Protein AF-A0A1W9QGD1-F1 (afdb_monomer_lite)

pLDDT: mean 91.68, std 12.7, range [44.88, 98.88]

Structure (mmCIF, N/CA/C/O backbone):
data_AF-A0A1W9QGD1-F1
#
_entry.id   AF-A0A1W9QGD1-F1
#
loop_
_atom_site.group_PDB
_atom_site.id
_atom_site.type_symbol
_atom_site.label_atom_id
_atom_site.label_alt_id
_atom_site.label_comp_id
_atom_site.label_asym_id
_atom_site.label_entity_id
_atom_site.label_seq_id
_atom_site.pdbx_PDB_ins_code
_atom_site.Cartn_x
_atom_site.Cartn_y
_atom_site.Cartn_z
_atom_site.occupancy
_atom_site.B_iso_or_equiv
_atom_site.auth_seq_id
_atom_site.auth_comp_id
_atom_site.auth_asym_id
_atom_site.auth_atom_id
_atom_site.pdbx_PDB_model_num
ATOM 1 N N . MET A 1 1 ? -45.790 -6.552 19.734 1.00 44.88 1 MET A N 1
ATOM 2 C CA . MET A 1 1 ? -45.133 -5.351 19.176 1.00 44.88 1 MET A CA 1
ATOM 3 C C . MET A 1 1 ? -43.622 -5.421 19.421 1.00 44.88 1 MET A C 1
ATOM 5 O O . MET A 1 1 ? -43.229 -5.122 20.536 1.00 44.88 1 MET A O 1
ATOM 9 N N . PRO A 1 2 ? -42.783 -5.858 18.455 1.00 50.91 2 PRO A N 1
ATOM 10 C CA . PRO A 1 2 ? -41.320 -5.787 18.615 1.00 50.91 2 PRO A CA 1
ATOM 11 C C . PRO A 1 2 ? -40.570 -5.054 17.479 1.00 50.91 2 PRO A C 1
ATOM 13 O O . PRO A 1 2 ? -39.356 -4.886 17.548 1.00 50.91 2 PRO A O 1
ATOM 16 N N . ALA A 1 3 ? -41.256 -4.602 16.423 1.00 46.34 3 ALA A N 1
ATOM 17 C CA . ALA A 1 3 ? -40.594 -4.038 15.241 1.00 46.34 3 ALA A CA 1
ATOM 18 C C . ALA A 1 3 ? -40.038 -2.613 15.459 1.00 46.34 3 ALA A C 1
ATOM 20 O O . ALA A 1 3 ? -38.980 -2.285 14.926 1.00 46.34 3 ALA A O 1
ATOM 21 N N . LEU A 1 4 ? -40.692 -1.782 16.288 1.00 48.09 4 LEU A N 1
ATOM 22 C CA . LEU A 1 4 ? -40.212 -0.420 16.582 1.00 48.09 4 LEU A CA 1
ATOM 23 C C . LEU A 1 4 ? -38.920 -0.403 17.415 1.00 48.09 4 LEU A C 1
ATOM 25 O O . LEU A 1 4 ? -38.095 0.488 17.240 1.00 48.09 4 LEU A O 1
ATOM 29 N N . SER A 1 5 ? -38.710 -1.394 18.283 1.00 58.38 5 SER A N 1
ATOM 30 C CA . SER A 1 5 ? -37.497 -1.509 19.103 1.00 58.38 5 SER A CA 1
ATOM 31 C C . SER A 1 5 ? -36.264 -1.890 18.283 1.00 58.38 5 SER A C 1
ATOM 33 O O . SER A 1 5 ? -35.179 -1.394 18.559 1.00 58.38 5 SER A O 1
ATOM 35 N N . LEU A 1 6 ? -36.426 -2.715 17.243 1.00 55.09 6 LEU A N 1
ATOM 36 C CA . LEU A 1 6 ? -35.332 -3.110 16.348 1.00 55.09 6 LEU A CA 1
ATOM 37 C C . LEU A 1 6 ? -34.900 -1.959 15.436 1.00 55.09 6 LEU A C 1
ATOM 39 O O . LEU A 1 6 ? -33.707 -1.726 15.295 1.00 55.09 6 LEU A O 1
ATOM 43 N N . LEU A 1 7 ? -35.853 -1.203 14.879 1.00 58.19 7 LEU A N 1
ATOM 44 C CA . LEU A 1 7 ? -35.565 -0.002 14.084 1.00 58.19 7 LEU A CA 1
ATOM 45 C C . LEU A 1 7 ? -34.942 1.115 14.929 1.00 58.19 7 LEU A C 1
ATOM 47 O O . LEU A 1 7 ? -33.986 1.741 14.485 1.00 58.19 7 LEU A O 1
ATOM 51 N N . GLY A 1 8 ? -35.431 1.331 16.154 1.00 56.47 8 GLY A N 1
ATOM 52 C CA . GLY A 1 8 ? -34.844 2.295 17.089 1.00 56.47 8 GLY A CA 1
ATOM 53 C C . GLY A 1 8 ? -33.432 1.907 17.536 1.00 56.47 8 GLY A C 1
ATOM 54 O O . GLY A 1 8 ? -32.560 2.766 17.618 1.00 56.47 8 GLY A O 1
ATOM 55 N N . TRP A 1 9 ? -33.178 0.615 17.759 1.00 59.75 9 TRP A N 1
ATOM 56 C CA . TRP A 1 9 ? -31.853 0.107 18.114 1.00 59.75 9 TRP A CA 1
ATOM 57 C C . TRP A 1 9 ? -30.879 0.123 16.929 1.00 59.75 9 TRP A C 1
ATOM 59 O O . TRP A 1 9 ? -29.743 0.553 17.101 1.00 59.75 9 TRP A O 1
ATOM 69 N N . LEU A 1 10 ? -31.316 -0.246 15.715 1.00 55.81 10 LEU A N 1
ATOM 70 C CA . LEU A 1 10 ? -30.504 -0.100 14.500 1.00 55.81 10 LEU A CA 1
ATOM 71 C C . LEU A 1 10 ? -30.177 1.371 14.228 1.00 55.81 10 LEU A C 1
ATOM 73 O O . LEU A 1 10 ? -29.030 1.696 13.943 1.00 55.81 10 LEU A O 1
ATOM 77 N N . ALA A 1 11 ? -31.164 2.265 14.341 1.00 55.16 11 ALA A N 1
ATOM 78 C CA . ALA A 1 11 ? -30.956 3.697 14.167 1.00 55.16 11 ALA A CA 1
ATOM 79 C C . ALA A 1 11 ? -29.993 4.248 15.223 1.00 55.16 11 ALA A C 1
ATOM 81 O O . ALA A 1 11 ? -29.093 5.003 14.876 1.00 55.16 11 ALA A O 1
ATOM 82 N N . TYR A 1 12 ? -30.116 3.828 16.486 1.00 55.03 12 TYR A N 1
ATOM 83 C CA . TYR A 1 12 ? -29.168 4.191 17.537 1.00 55.03 12 TYR A CA 1
ATOM 84 C C . TYR A 1 12 ? -27.765 3.652 17.244 1.00 55.03 12 TYR A C 1
ATOM 86 O O . TYR A 1 12 ? -26.817 4.418 17.330 1.00 55.03 12 TYR A O 1
ATOM 94 N N . ALA A 1 13 ? -27.609 2.391 16.833 1.00 58.31 13 ALA A N 1
ATOM 95 C CA . ALA A 1 13 ? -26.316 1.795 16.478 1.00 58.31 13 ALA A CA 1
ATOM 96 C C . ALA A 1 13 ? -25.652 2.478 15.264 1.00 58.31 13 ALA A C 1
ATOM 98 O O . ALA A 1 13 ? -24.438 2.662 15.243 1.00 58.31 13 ALA A O 1
ATOM 99 N N . ILE A 1 14 ? -26.445 2.909 14.278 1.00 56.94 14 ILE A N 1
ATOM 100 C CA . ILE A 1 14 ? -25.975 3.693 13.125 1.00 56.94 14 ILE A CA 1
ATOM 101 C C . ILE A 1 14 ? -25.585 5.118 13.555 1.00 56.94 14 ILE A C 1
ATOM 103 O O . ILE A 1 14 ? -24.550 5.624 13.131 1.00 56.94 14 ILE A O 1
ATOM 107 N N . LEU A 1 15 ? -26.384 5.764 14.411 1.00 55.09 15 LEU A N 1
ATOM 108 C CA . LEU A 1 15 ? -26.143 7.130 14.902 1.00 55.09 15 LEU A CA 1
ATOM 109 C C . LEU A 1 15 ? -25.034 7.213 15.962 1.00 55.09 15 LEU A C 1
ATOM 111 O O . LEU A 1 15 ? -24.462 8.280 16.162 1.00 55.09 15 LEU A O 1
ATOM 115 N N . SER A 1 16 ? -24.725 6.105 16.633 1.00 61.94 16 SER A N 1
ATOM 116 C CA . SER A 1 16 ? -23.656 5.985 17.633 1.00 61.94 16 SER A CA 1
ATOM 117 C C . SER A 1 16 ? -22.368 5.396 17.060 1.00 61.94 16 SER A C 1
ATOM 119 O O . SER A 1 16 ? -21.471 5.052 17.829 1.00 61.94 16 SER A O 1
ATOM 121 N N . PHE A 1 17 ? -22.247 5.298 15.727 1.00 69.31 17 PHE A N 1
ATOM 122 C CA . PHE A 1 17 ? -21.016 4.828 15.103 1.00 69.31 17 PHE A CA 1
ATOM 123 C C . PHE A 1 17 ? -19.841 5.699 15.583 1.00 69.31 17 PHE A C 1
ATOM 125 O O . PHE A 1 17 ? -19.877 6.920 15.384 1.00 69.31 17 PHE A O 1
ATOM 132 N N . PRO A 1 18 ? -18.814 5.120 16.232 1.00 78.62 18 PRO A N 1
ATOM 133 C CA . PRO A 1 18 ? -17.760 5.915 16.844 1.00 78.62 18 PRO A CA 1
ATOM 134 C C . PRO A 1 18 ? -17.045 6.803 15.820 1.00 78.62 18 PRO A C 1
ATOM 136 O O . PRO A 1 18 ? -16.854 6.430 14.658 1.00 78.62 18 PRO A O 1
ATOM 139 N N . SER A 1 19 ? -16.634 7.997 16.255 1.00 86.00 19 SER A N 1
ATOM 140 C CA . SER A 1 19 ? -15.881 8.932 15.410 1.00 86.00 19 SER A CA 1
ATOM 141 C C . SER A 1 19 ? -14.604 8.272 14.869 1.00 86.00 19 SER A C 1
ATOM 143 O O . SER A 1 19 ? -13.892 7.596 15.610 1.00 86.00 19 SER A O 1
ATOM 145 N N . ASP A 1 20 ? -14.263 8.517 13.601 1.00 82.50 20 ASP A N 1
ATOM 146 C CA . ASP A 1 20 ? -12.969 8.138 12.997 1.00 82.50 20 ASP A CA 1
ATOM 147 C C . ASP A 1 20 ? -11.757 8.799 13.639 1.00 82.50 20 ASP A C 1
ATOM 149 O O . ASP A 1 20 ? -10.627 8.361 13.423 1.00 82.50 20 ASP A O 1
ATOM 153 N N . GLN A 1 21 ? -11.975 9.840 14.432 1.00 90.31 21 GLN A N 1
ATOM 154 C CA . GLN A 1 21 ? -10.920 10.457 15.222 1.00 90.31 21 GLN A CA 1
ATOM 155 C C . GLN A 1 21 ? -10.602 9.651 16.491 1.00 90.31 21 GLN A C 1
ATOM 157 O O . GLN A 1 21 ? -9.716 10.026 17.256 1.00 90.31 21 GLN A O 1
ATOM 162 N N . THR A 1 22 ? -11.292 8.527 16.713 1.00 93.69 22 THR A N 1
ATOM 163 C CA . THR A 1 22 ? -10.968 7.542 17.752 1.00 93.69 22 THR A CA 1
ATOM 164 C C . THR A 1 22 ? -10.357 6.280 17.129 1.00 93.69 22 THR A C 1
ATOM 166 O O . THR A 1 22 ? -10.735 5.907 16.014 1.00 93.69 22 THR A O 1
ATOM 169 N N . PRO A 1 23 ? -9.455 5.569 17.836 1.00 94.88 23 PRO A N 1
ATOM 170 C CA . PRO A 1 23 ? -8.910 4.299 17.347 1.00 94.88 23 PRO A CA 1
ATOM 171 C C . PRO A 1 23 ? -9.996 3.252 17.078 1.00 94.88 23 PRO A C 1
ATOM 173 O O . PRO A 1 23 ? -9.926 2.523 16.094 1.00 94.88 23 PRO A O 1
ATOM 176 N N . GLU A 1 24 ? -11.020 3.205 17.934 1.00 95.12 24 GLU A N 1
ATOM 177 C CA . GLU A 1 24 ? -12.154 2.292 17.792 1.00 95.12 24 GLU A CA 1
ATOM 178 C C . GLU A 1 24 ? -12.978 2.595 16.538 1.00 95.12 24 GLU A C 1
ATOM 180 O O . GLU A 1 24 ? -13.252 1.692 15.752 1.00 95.12 24 GLU A O 1
ATOM 185 N N . GLY A 1 25 ? -13.325 3.861 16.292 1.00 94.12 25 GLY A N 1
ATOM 186 C CA . GLY A 1 25 ? -14.092 4.234 15.103 1.00 94.12 25 GLY A CA 1
ATOM 187 C C . GLY A 1 25 ? -13.336 3.987 13.802 1.00 94.12 25 GLY A C 1
ATOM 188 O O . GLY A 1 25 ? -13.921 3.478 12.844 1.00 94.12 25 GLY A O 1
ATOM 189 N N . ALA A 1 26 ? -12.029 4.269 13.773 1.00 95.62 26 ALA A N 1
ATOM 190 C CA . ALA A 1 26 ? -11.176 3.918 12.639 1.00 95.62 26 ALA A CA 1
ATOM 191 C C . ALA A 1 26 ? -11.142 2.397 12.404 1.00 95.62 26 ALA A C 1
ATOM 193 O O . ALA A 1 26 ? -11.359 1.942 11.280 1.00 95.62 26 ALA A O 1
ATOM 194 N N . TYR A 1 27 ? -10.955 1.603 13.464 1.00 96.69 27 TYR A N 1
ATOM 195 C CA . TYR A 1 27 ? -11.000 0.141 13.392 1.00 96.69 27 TYR A CA 1
ATOM 196 C C . TYR A 1 27 ? -12.338 -0.378 12.854 1.00 96.69 27 TYR A C 1
ATOM 198 O O . TYR A 1 27 ? -12.354 -1.212 11.952 1.00 96.69 27 TYR A O 1
ATOM 206 N N . LEU A 1 28 ? -13.468 0.141 13.337 1.00 95.44 28 LEU A N 1
ATOM 207 C CA . LEU A 1 28 ? -14.787 -0.301 12.882 1.00 95.44 28 LEU A CA 1
ATOM 208 C C . LEU A 1 28 ? -15.043 0.018 11.403 1.00 95.44 28 LEU A C 1
ATOM 210 O O . LEU A 1 28 ? -15.740 -0.740 10.729 1.00 95.44 28 LEU A O 1
ATOM 214 N N . ARG A 1 29 ? -14.456 1.092 10.861 1.00 95.06 29 ARG A N 1
ATOM 215 C CA . ARG A 1 29 ? -14.512 1.379 9.417 1.00 95.06 29 ARG A CA 1
ATOM 216 C C . ARG A 1 29 ? -13.659 0.411 8.600 1.00 95.06 29 ARG A C 1
ATOM 218 O O . ARG A 1 29 ? -14.108 -0.016 7.539 1.00 95.06 29 ARG A O 1
ATOM 225 N N . VAL A 1 30 ? -12.500 -0.006 9.119 1.00 96.31 30 VAL A N 1
ATOM 226 C CA . VAL A 1 30 ? -11.725 -1.115 8.531 1.00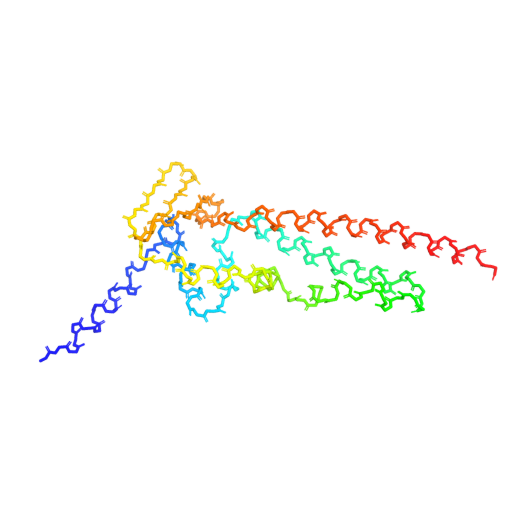 96.31 30 VAL A CA 1
ATOM 227 C C . VAL A 1 30 ? -12.561 -2.397 8.523 1.00 96.31 30 VAL A C 1
ATOM 229 O O . VAL A 1 30 ? -12.701 -3.018 7.474 1.00 96.31 30 VAL A O 1
ATOM 232 N N . VAL A 1 31 ? -13.188 -2.758 9.648 1.00 95.81 31 VAL A N 1
ATOM 233 C CA . VAL A 1 31 ? -14.067 -3.940 9.747 1.00 95.81 31 VAL A CA 1
ATOM 234 C C . VAL A 1 31 ? -15.202 -3.884 8.727 1.00 95.81 31 VAL A C 1
ATOM 236 O O . VAL A 1 31 ? -15.431 -4.859 8.011 1.00 95.81 31 VAL A O 1
ATOM 239 N N . LYS A 1 32 ? -15.892 -2.743 8.628 1.00 94.69 32 LYS A N 1
ATOM 240 C CA . LYS A 1 32 ? -16.988 -2.529 7.674 1.00 94.69 32 LYS A CA 1
ATOM 241 C C . LYS A 1 32 ? -16.531 -2.817 6.235 1.00 94.69 32 LYS A C 1
ATOM 243 O O . LYS A 1 32 ? -17.115 -3.674 5.575 1.00 94.69 32 LYS A O 1
ATOM 248 N N . ALA A 1 33 ? -15.458 -2.170 5.791 1.00 94.81 33 ALA A N 1
ATOM 249 C CA . ALA A 1 33 ? -14.930 -2.312 4.436 1.00 94.81 33 ALA A CA 1
ATOM 250 C C . ALA A 1 33 ? -14.405 -3.731 4.136 1.00 94.81 33 ALA A C 1
ATOM 252 O O . ALA A 1 33 ? -14.649 -4.286 3.062 1.00 94.81 33 ALA A O 1
ATOM 253 N N . VAL A 1 34 ? -13.728 -4.368 5.100 1.00 95.25 34 VAL A N 1
ATOM 254 C CA . VAL A 1 34 ? -13.245 -5.754 4.965 1.00 95.25 34 VAL A CA 1
ATOM 255 C C . VAL A 1 34 ? -14.408 -6.736 4.785 1.00 95.25 34 VAL A C 1
ATOM 257 O O . VAL A 1 34 ? -14.339 -7.625 3.925 1.00 95.25 34 VAL A O 1
ATOM 260 N N . ASN A 1 35 ? -15.492 -6.549 5.545 1.00 93.56 35 ASN A N 1
ATOM 261 C CA . ASN A 1 35 ? -16.706 -7.361 5.443 1.00 93.56 35 ASN A CA 1
ATOM 262 C C . ASN A 1 35 ? -17.434 -7.162 4.106 1.00 93.56 35 ASN A C 1
ATOM 264 O O . ASN A 1 35 ? -17.983 -8.121 3.570 1.00 93.56 35 ASN A O 1
ATOM 268 N N . GLN A 1 36 ? -17.394 -5.955 3.538 1.00 94.44 36 GLN A N 1
ATOM 269 C CA . GLN A 1 36 ? -17.910 -5.682 2.191 1.00 94.44 36 GLN A CA 1
ATOM 270 C C . GLN A 1 36 ? -16.991 -6.222 1.082 1.00 94.44 36 GLN A C 1
ATOM 272 O O . GLN A 1 36 ? -17.429 -6.417 -0.047 1.00 94.44 36 GLN A O 1
ATOM 277 N N . GLY A 1 37 ? -15.724 -6.523 1.391 1.00 93.19 37 GLY A N 1
ATOM 278 C CA . GLY A 1 37 ? -14.741 -6.946 0.392 1.00 93.19 37 GLY A CA 1
ATOM 279 C C . GLY A 1 37 ? -14.225 -5.815 -0.492 1.00 93.19 37 GLY A C 1
ATOM 280 O O . GLY A 1 37 ? -13.751 -6.077 -1.603 1.00 93.19 37 GLY A O 1
ATOM 281 N N . GLU A 1 38 ? -14.287 -4.593 0.031 1.00 93.44 38 GLU A N 1
ATOM 282 C CA . GLU A 1 38 ? -13.942 -3.340 -0.637 1.00 93.44 38 GLU A CA 1
ATOM 283 C C . GLU A 1 38 ? -12.708 -2.729 0.055 1.00 93.44 38 GLU A C 1
ATOM 285 O O . GLU A 1 38 ? -12.829 -1.807 0.863 1.00 93.44 38 GLU A O 1
ATOM 290 N N . PRO A 1 39 ? -11.495 -3.275 -0.171 1.00 91.81 39 PRO A N 1
ATOM 291 C CA . PRO A 1 39 ? -10.272 -2.774 0.452 1.00 91.81 39 PRO A CA 1
ATOM 292 C C . PRO A 1 39 ? -9.968 -1.303 0.141 1.00 91.81 39 PRO A C 1
ATOM 294 O O . PRO A 1 39 ? -9.339 -0.619 0.947 1.00 91.81 39 PRO A O 1
ATOM 297 N N . GLU A 1 40 ? -10.463 -0.797 -0.984 1.00 94.75 40 GLU A N 1
ATOM 298 C CA . GLU A 1 40 ? -10.411 0.610 -1.366 1.00 94.75 40 GLU A CA 1
ATOM 299 C C . GLU A 1 40 ? -11.077 1.511 -0.310 1.00 94.75 40 GLU A C 1
ATOM 301 O O . GLU A 1 40 ? -10.579 2.603 -0.032 1.00 94.75 40 GLU A O 1
ATOM 306 N N . GLU A 1 41 ? -12.167 1.054 0.324 1.00 92.31 41 GLU A N 1
ATOM 307 C CA . GLU A 1 41 ? -12.924 1.851 1.299 1.00 92.31 41 GLU A CA 1
ATOM 308 C C . GLU A 1 41 ? -12.166 2.061 2.615 1.00 92.31 41 GLU A C 1
ATOM 310 O O . GLU A 1 41 ? -12.344 3.099 3.257 1.00 92.31 41 GLU A O 1
ATOM 315 N N . PHE A 1 42 ? -11.297 1.126 3.027 1.00 93.56 42 PHE A N 1
ATOM 316 C CA . PHE A 1 42 ? -10.513 1.313 4.252 1.00 93.56 42 PHE A CA 1
ATOM 317 C C . PHE A 1 42 ? -9.117 1.885 4.047 1.00 93.56 42 PHE A C 1
ATOM 319 O O . PHE A 1 42 ? -8.434 2.160 5.036 1.00 93.56 42 PHE A O 1
ATOM 326 N N . PHE A 1 43 ? -8.722 2.166 2.804 1.00 96.81 43 PHE A N 1
ATOM 327 C CA . PHE A 1 43 ? -7.485 2.888 2.510 1.00 96.81 43 PHE A CA 1
ATOM 328 C C . PHE A 1 43 ? -7.387 4.202 3.298 1.00 96.81 43 PHE A C 1
ATOM 330 O O . PHE A 1 43 ? -6.335 4.527 3.841 1.00 96.81 43 PHE A O 1
ATOM 337 N N . ALA A 1 44 ? -8.498 4.932 3.459 1.00 94.50 44 ALA A N 1
ATOM 338 C CA . ALA A 1 44 ? -8.542 6.175 4.237 1.00 94.50 44 ALA A CA 1
ATOM 339 C C . ALA A 1 44 ? -8.107 6.001 5.710 1.00 94.50 44 ALA A C 1
ATOM 341 O O . ALA A 1 44 ? -7.614 6.957 6.319 1.00 94.50 44 ALA A O 1
ATOM 342 N N . TYR A 1 45 ? -8.240 4.783 6.245 1.00 95.81 45 TYR A N 1
ATOM 343 C CA . TYR A 1 45 ? -7.905 4.393 7.616 1.00 95.81 45 TYR A CA 1
ATOM 344 C C . TYR A 1 45 ? -6.592 3.614 7.712 1.00 95.81 45 TYR A C 1
ATOM 346 O O . TYR A 1 45 ? -6.335 2.996 8.741 1.00 95.81 45 TYR A O 1
ATOM 354 N N . THR A 1 46 ? -5.740 3.637 6.686 1.00 97.31 46 THR A N 1
ATOM 355 C CA . THR A 1 46 ? -4.334 3.233 6.822 1.00 97.31 46 THR A CA 1
ATOM 356 C C . THR A 1 46 ? -3.483 4.401 7.319 1.00 97.31 46 THR A C 1
ATOM 358 O O . THR A 1 46 ? -3.887 5.566 7.283 1.00 97.31 46 THR A O 1
ATOM 361 N N . GLU A 1 47 ? -2.280 4.101 7.801 1.00 96.50 47 GLU A N 1
ATOM 362 C CA . GLU A 1 47 ? -1.286 5.122 8.137 1.00 96.50 47 GLU A CA 1
ATOM 363 C C . GLU A 1 47 ? -0.955 6.011 6.924 1.00 96.50 47 GLU A C 1
ATOM 365 O O . GLU A 1 47 ? -0.985 5.568 5.775 1.00 96.50 47 GLU A O 1
ATOM 370 N N . GLU A 1 48 ? -0.607 7.273 7.180 1.00 96.50 48 GLU A N 1
ATOM 371 C CA . GLU A 1 48 ? -0.275 8.242 6.130 1.00 96.50 48 GLU A CA 1
ATOM 372 C C . GLU A 1 48 ? 0.873 7.760 5.235 1.00 96.50 48 GLU A C 1
ATOM 374 O O . GLU A 1 48 ? 0.760 7.812 4.014 1.00 96.50 48 GLU A O 1
ATOM 379 N N . ALA A 1 49 ? 1.932 7.195 5.819 1.00 97.69 49 ALA A N 1
ATOM 380 C CA . ALA A 1 49 ? 3.054 6.647 5.060 1.00 97.69 49 ALA A CA 1
ATOM 381 C C . ALA A 1 49 ? 2.624 5.538 4.080 1.00 97.69 49 ALA A C 1
ATOM 383 O O . ALA A 1 49 ? 3.097 5.514 2.948 1.00 97.69 49 ALA A O 1
ATOM 384 N N . ALA A 1 50 ? 1.678 4.675 4.468 1.00 98.25 50 ALA A N 1
ATOM 385 C CA . ALA A 1 50 ? 1.110 3.662 3.577 1.00 98.25 50 ALA A CA 1
ATOM 386 C C . ALA A 1 50 ? 0.325 4.297 2.415 1.00 98.25 50 ALA A C 1
ATOM 388 O O . ALA A 1 50 ? 0.429 3.845 1.273 1.00 98.25 50 ALA A O 1
ATOM 389 N N . GLN A 1 51 ? -0.424 5.374 2.688 1.00 98.25 51 GLN A N 1
ATOM 390 C CA . GLN A 1 51 ? -1.164 6.097 1.649 1.00 98.25 51 GLN A CA 1
ATOM 391 C C . GLN A 1 51 ? -0.216 6.746 0.645 1.00 98.25 51 GLN A C 1
ATOM 393 O O . GLN A 1 51 ? -0.366 6.547 -0.560 1.00 98.25 51 GLN A O 1
ATOM 398 N N . HIS A 1 52 ? 0.786 7.473 1.143 1.00 98.44 52 HIS A N 1
ATOM 399 C CA . HIS A 1 52 ? 1.825 8.077 0.313 1.00 98.44 52 HIS A CA 1
ATOM 400 C C . HIS A 1 52 ? 2.557 7.026 -0.520 1.00 98.44 52 HIS A C 1
ATOM 402 O O . HIS A 1 52 ? 2.724 7.221 -1.720 1.00 98.44 52 HIS A O 1
ATOM 408 N N . ALA A 1 53 ? 2.928 5.894 0.081 1.00 98.81 53 ALA A N 1
ATOM 409 C CA . ALA A 1 53 ? 3.599 4.809 -0.620 1.00 98.81 53 ALA A CA 1
ATOM 410 C C . ALA A 1 53 ? 2.788 4.290 -1.818 1.00 98.81 53 ALA A C 1
ATOM 412 O O . ALA A 1 53 ? 3.342 4.157 -2.904 1.00 98.81 53 ALA A O 1
ATOM 413 N N . CYS A 1 54 ? 1.474 4.089 -1.677 1.00 98.81 54 CYS A N 1
ATOM 414 C CA . CYS A 1 54 ? 0.626 3.638 -2.787 1.00 98.81 54 CYS A CA 1
ATOM 415 C C . CYS A 1 54 ? 0.619 4.624 -3.968 1.00 98.81 54 CYS A C 1
ATOM 417 O O . CYS A 1 54 ? 0.701 4.208 -5.124 1.00 98.81 54 CYS A O 1
ATOM 419 N N . TYR A 1 55 ? 0.566 5.932 -3.690 1.00 98.81 55 TYR A N 1
ATOM 420 C CA . TYR A 1 55 ? 0.667 6.954 -4.737 1.00 98.81 55 TYR A CA 1
ATOM 421 C C . TYR A 1 55 ? 2.064 7.005 -5.366 1.00 98.81 55 TYR A C 1
ATOM 423 O O . TYR A 1 55 ? 2.175 7.115 -6.586 1.00 98.81 55 TYR A O 1
ATOM 431 N N . THR A 1 56 ? 3.119 6.871 -4.562 1.00 98.81 56 THR A N 1
ATOM 432 C CA . THR A 1 56 ? 4.508 6.817 -5.038 1.00 98.81 56 THR A CA 1
ATOM 433 C C . THR A 1 56 ? 4.750 5.614 -5.950 1.00 98.81 56 THR A C 1
ATOM 435 O O . THR A 1 56 ? 5.345 5.764 -7.015 1.00 98.81 56 THR A O 1
ATOM 438 N N . ILE A 1 57 ? 4.254 4.430 -5.574 1.00 98.88 57 ILE A N 1
ATOM 439 C CA . ILE A 1 57 ? 4.320 3.219 -6.401 1.00 98.88 57 ILE A CA 1
ATOM 440 C C . ILE A 1 57 ? 3.657 3.487 -7.756 1.00 98.88 57 ILE A C 1
ATOM 442 O O . ILE A 1 57 ? 4.272 3.250 -8.795 1.00 98.88 57 ILE A O 1
ATOM 446 N N . LEU A 1 58 ? 2.431 4.024 -7.763 1.00 98.88 58 LEU A N 1
ATOM 447 C CA . LEU A 1 58 ? 1.706 4.306 -9.003 1.00 98.88 58 LEU A CA 1
ATOM 448 C C . LEU A 1 58 ? 2.460 5.286 -9.913 1.00 98.88 58 LEU A C 1
ATOM 450 O O . LEU A 1 58 ? 2.578 5.032 -11.113 1.00 98.88 58 LEU A O 1
ATOM 454 N N . ASP A 1 59 ? 2.979 6.382 -9.349 1.00 98.88 59 ASP A N 1
ATOM 455 C CA . ASP A 1 59 ? 3.750 7.387 -10.091 1.00 98.88 59 ASP A CA 1
ATOM 456 C C . ASP A 1 59 ? 4.976 6.762 -10.764 1.00 98.88 59 ASP A C 1
ATOM 458 O O . ASP A 1 59 ? 5.139 6.858 -11.984 1.00 98.88 59 ASP A O 1
ATOM 462 N N . TYR A 1 60 ? 5.802 6.044 -9.998 1.00 98.88 60 TYR A N 1
ATOM 463 C CA . TYR A 1 60 ? 6.998 5.411 -10.547 1.00 98.88 60 TYR A CA 1
ATOM 464 C C . TYR A 1 60 ? 6.668 4.364 -11.606 1.00 98.88 60 TYR A C 1
ATOM 466 O O . TYR A 1 60 ? 7.347 4.314 -12.633 1.00 98.88 60 TYR A O 1
ATOM 474 N N . ARG A 1 61 ? 5.622 3.550 -11.419 1.00 98.69 61 ARG A N 1
ATOM 475 C CA . ARG A 1 61 ? 5.228 2.536 -12.411 1.00 98.69 61 ARG A CA 1
ATOM 476 C C . ARG A 1 61 ? 4.752 3.183 -13.715 1.00 98.69 61 ARG A C 1
ATOM 478 O O . ARG A 1 61 ? 5.179 2.749 -14.784 1.00 98.69 61 ARG A O 1
ATOM 485 N N . ARG A 1 62 ? 3.968 4.267 -13.652 1.00 98.81 62 ARG A N 1
ATOM 486 C CA . ARG A 1 62 ? 3.551 5.033 -14.843 1.00 98.81 62 ARG A CA 1
ATOM 487 C C . ARG A 1 62 ? 4.737 5.670 -15.561 1.00 98.81 62 ARG A C 1
ATOM 489 O O . ARG A 1 62 ? 4.916 5.444 -16.754 1.00 98.81 62 ARG A O 1
ATOM 496 N N . ARG A 1 63 ? 5.612 6.361 -14.827 1.00 98.81 63 ARG A N 1
ATOM 497 C CA . ARG A 1 63 ? 6.829 6.971 -15.391 1.00 98.81 63 ARG A CA 1
ATOM 498 C C . ARG A 1 63 ? 7.765 5.937 -16.011 1.00 98.81 63 ARG A C 1
ATOM 500 O O . ARG A 1 63 ? 8.359 6.201 -17.051 1.00 98.81 63 ARG A O 1
ATOM 507 N N . THR A 1 64 ? 7.873 4.757 -15.402 1.00 98.75 64 THR A N 1
ATOM 508 C CA . THR A 1 64 ? 8.637 3.626 -15.949 1.00 98.75 64 THR A CA 1
ATOM 509 C C . THR A 1 64 ? 8.056 3.181 -17.289 1.00 98.75 64 THR A C 1
ATOM 511 O O . THR A 1 64 ? 8.787 3.081 -18.273 1.00 98.75 64 THR A O 1
ATOM 514 N N . VAL A 1 65 ? 6.739 2.966 -17.354 1.00 98.69 65 VAL A N 1
ATOM 515 C CA . VAL A 1 65 ? 6.037 2.585 -18.589 1.00 98.69 65 VAL A CA 1
ATOM 516 C C . VAL A 1 65 ? 6.218 3.634 -19.688 1.00 98.69 65 VAL A C 1
ATOM 518 O O . VAL A 1 65 ? 6.550 3.281 -20.822 1.00 98.69 65 VAL A O 1
ATOM 521 N N . ASP A 1 66 ? 6.047 4.914 -19.366 1.00 98.56 66 ASP A N 1
ATOM 522 C CA . ASP A 1 66 ? 6.179 6.006 -20.334 1.00 98.56 66 ASP A CA 1
ATOM 523 C C . ASP A 1 66 ? 7.609 6.121 -20.869 1.00 98.56 66 ASP A C 1
ATOM 525 O O . ASP A 1 66 ? 7.825 6.252 -22.077 1.00 98.56 66 ASP A O 1
ATOM 529 N N . LEU A 1 67 ? 8.601 5.980 -19.991 1.00 98.44 67 LEU A N 1
ATOM 530 C CA . LEU A 1 67 ? 10.007 5.998 -20.370 1.00 98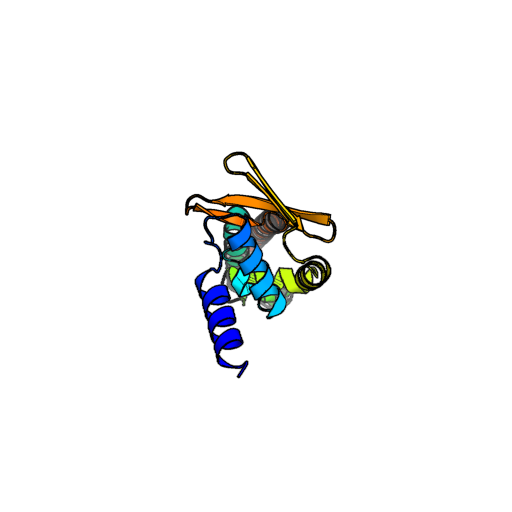.44 67 LEU A CA 1
ATOM 531 C C . LEU A 1 67 ? 10.381 4.814 -21.274 1.00 98.44 67 LEU A C 1
ATOM 533 O O . LEU A 1 67 ? 11.073 5.004 -22.275 1.00 98.44 67 LEU A O 1
ATOM 537 N N . ILE A 1 68 ? 9.911 3.602 -20.961 1.00 98.25 68 ILE A N 1
ATOM 538 C CA . ILE A 1 68 ? 10.158 2.419 -21.798 1.00 98.25 68 ILE A CA 1
ATOM 539 C C . ILE A 1 68 ? 9.537 2.615 -23.181 1.00 98.25 68 ILE A C 1
ATOM 541 O O . ILE A 1 68 ? 10.197 2.373 -24.192 1.00 98.25 68 ILE A O 1
ATOM 545 N N . ARG A 1 69 ? 8.296 3.112 -23.250 1.00 97.44 69 ARG A N 1
ATOM 546 C CA . ARG A 1 69 ? 7.634 3.422 -24.526 1.00 97.44 69 ARG A CA 1
ATOM 547 C C . ARG A 1 69 ? 8.429 4.424 -25.358 1.00 97.44 69 ARG A C 1
ATOM 549 O O . ARG A 1 69 ? 8.543 4.236 -26.565 1.00 97.44 69 ARG A O 1
ATOM 556 N N . ALA A 1 70 ? 8.985 5.449 -24.720 1.00 96.75 70 ALA A N 1
ATOM 557 C CA . ALA A 1 70 ? 9.718 6.507 -25.403 1.00 96.75 70 ALA A CA 1
ATOM 558 C C . ALA A 1 70 ? 11.127 6.089 -25.861 1.00 96.75 70 ALA A C 1
ATOM 560 O O . ALA A 1 70 ? 11.571 6.509 -26.929 1.00 96.75 70 ALA A O 1
ATOM 561 N N . ALA A 1 71 ? 11.849 5.305 -25.054 1.00 96.69 71 ALA A N 1
ATOM 562 C CA . ALA A 1 71 ? 13.288 5.105 -25.239 1.00 96.69 71 ALA A CA 1
ATOM 563 C C . ALA A 1 71 ? 13.693 3.708 -25.729 1.00 96.69 71 ALA A C 1
ATOM 565 O O . ALA A 1 71 ? 14.766 3.572 -26.314 1.00 96.69 71 ALA A O 1
ATOM 566 N N . TYR A 1 72 ? 12.891 2.667 -25.479 1.00 96.31 72 TYR A N 1
ATOM 567 C CA . TYR A 1 72 ? 13.300 1.296 -25.793 1.00 96.31 72 TYR A CA 1
ATOM 568 C C . TYR A 1 72 ? 13.017 0.962 -27.268 1.00 96.31 72 TYR A C 1
ATOM 570 O O . TYR A 1 72 ? 11.978 1.380 -27.798 1.00 96.31 72 TYR A O 1
ATOM 578 N N . PRO A 1 73 ? 13.895 0.179 -27.928 1.00 94.56 73 PRO A N 1
ATOM 579 C CA . PRO A 1 73 ? 13.652 -0.320 -29.280 1.00 94.56 73 PRO A CA 1
ATOM 580 C C . PRO A 1 73 ? 12.453 -1.277 -29.307 1.00 94.56 73 PRO A C 1
ATOM 582 O O . PRO A 1 73 ? 12.186 -1.968 -28.319 1.00 94.56 73 PRO A O 1
ATOM 585 N N . ASP A 1 74 ? 11.749 -1.331 -30.442 1.00 91.75 74 ASP A N 1
ATOM 586 C CA . ASP A 1 74 ? 10.484 -2.069 -30.593 1.00 91.75 74 ASP A CA 1
ATOM 587 C C . ASP A 1 74 ? 10.614 -3.543 -30.174 1.00 91.75 74 ASP A C 1
ATOM 589 O O . ASP A 1 74 ? 9.790 -4.044 -29.412 1.00 91.75 74 ASP A O 1
ATOM 593 N N . GLU A 1 75 ? 11.713 -4.192 -30.561 1.00 93.06 75 GLU A N 1
ATOM 594 C CA . GLU A 1 75 ? 12.018 -5.606 -30.289 1.00 93.06 75 GLU A CA 1
ATOM 595 C C . GLU A 1 75 ? 12.062 -5.965 -28.795 1.00 93.06 75 GLU A C 1
ATOM 597 O O . GLU A 1 75 ? 11.833 -7.113 -28.422 1.00 93.06 75 GLU A O 1
ATOM 602 N N . ARG A 1 76 ? 12.401 -5.003 -27.925 1.00 93.19 76 ARG A N 1
ATOM 603 C CA . ARG A 1 76 ? 12.559 -5.224 -26.474 1.00 93.19 76 ARG A CA 1
ATOM 604 C C . ARG A 1 76 ? 11.482 -4.544 -25.642 1.00 93.19 76 ARG A C 1
ATOM 606 O O . ARG A 1 76 ? 11.394 -4.800 -24.441 1.00 93.19 76 ARG A O 1
ATOM 613 N N . ARG A 1 77 ? 10.689 -3.661 -26.250 1.00 95.06 77 ARG A N 1
ATOM 614 C CA . ARG A 1 77 ? 9.749 -2.797 -25.534 1.00 95.06 77 ARG A CA 1
ATOM 615 C C . ARG A 1 77 ? 8.677 -3.603 -24.809 1.00 95.06 77 ARG A C 1
ATOM 617 O O . ARG A 1 77 ? 8.428 -3.344 -23.640 1.00 95.06 77 ARG A O 1
ATOM 624 N N . GLU A 1 78 ? 8.063 -4.576 -25.476 1.00 95.44 78 GLU A N 1
ATOM 625 C CA . GLU A 1 78 ? 6.952 -5.345 -24.902 1.00 95.44 78 GLU A CA 1
ATOM 626 C C . GLU A 1 78 ? 7.383 -6.133 -23.656 1.00 95.44 78 GLU A C 1
ATOM 628 O O . GLU A 1 78 ? 6.788 -5.981 -22.589 1.00 95.44 78 GLU A O 1
ATOM 633 N N . ALA A 1 79 ? 8.484 -6.883 -23.762 1.00 95.94 79 ALA A N 1
ATOM 634 C CA . ALA A 1 79 ? 9.041 -7.639 -22.643 1.00 95.94 79 ALA A CA 1
ATOM 635 C C . ALA A 1 79 ? 9.461 -6.732 -21.473 1.00 95.94 79 ALA A C 1
ATOM 637 O O . ALA A 1 79 ? 9.268 -7.092 -20.315 1.00 95.94 79 ALA A O 1
ATOM 638 N N . ALA A 1 80 ? 10.003 -5.543 -21.764 1.00 97.25 80 ALA A N 1
ATOM 639 C CA . ALA A 1 80 ? 10.372 -4.572 -20.737 1.00 97.25 80 ALA A CA 1
ATOM 640 C C . ALA A 1 80 ? 9.152 -3.929 -20.053 1.00 97.25 80 ALA A C 1
ATOM 642 O O . ALA A 1 80 ? 9.226 -3.596 -18.875 1.00 97.25 80 ALA A O 1
ATOM 643 N N . LEU A 1 81 ? 8.036 -3.749 -20.768 1.00 98.06 81 LEU A N 1
ATOM 644 C CA . LEU A 1 81 ? 6.811 -3.165 -20.217 1.00 98.06 81 LEU A CA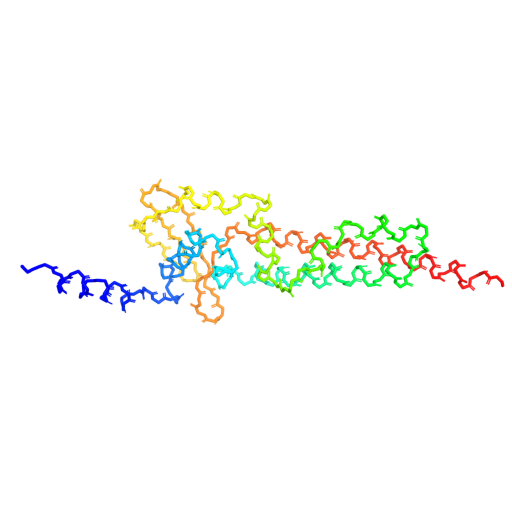 1
ATOM 645 C C . LEU A 1 81 ? 6.059 -4.122 -19.294 1.00 98.06 81 LEU A C 1
ATOM 647 O O . LEU A 1 81 ? 5.509 -3.669 -18.289 1.00 98.06 81 LEU A O 1
ATOM 651 N N . ALA A 1 82 ? 6.020 -5.413 -19.636 1.00 97.44 82 ALA A N 1
ATOM 652 C CA . ALA A 1 82 ? 5.145 -6.401 -19.005 1.00 97.44 82 ALA A CA 1
ATOM 653 C C . ALA A 1 82 ? 5.113 -6.356 -17.459 1.00 97.44 82 ALA A C 1
ATOM 655 O O . ALA A 1 82 ? 4.007 -6.337 -16.916 1.00 97.44 82 ALA A O 1
ATOM 656 N N . PRO A 1 83 ? 6.246 -6.238 -16.731 1.00 97.31 83 PRO A N 1
ATOM 657 C CA . PRO A 1 83 ? 6.238 -6.225 -15.264 1.00 97.31 83 PRO A CA 1
ATOM 658 C C . PRO A 1 83 ? 5.552 -5.004 -14.633 1.00 97.31 83 PRO A C 1
ATOM 660 O O . PRO A 1 83 ? 5.210 -5.031 -13.456 1.00 97.31 83 PRO A O 1
ATOM 663 N N . PHE A 1 84 ? 5.386 -3.910 -15.380 1.00 98.00 84 PHE A N 1
ATOM 664 C CA . PHE A 1 84 ? 4.930 -2.628 -14.834 1.00 98.00 84 PHE A CA 1
ATOM 665 C C . PHE A 1 84 ? 3.489 -2.285 -15.214 1.00 98.00 84 PHE A C 1
ATOM 667 O O . PHE A 1 84 ? 2.881 -1.425 -14.575 1.00 98.00 84 PHE A O 1
ATOM 674 N N . LEU A 1 85 ? 2.946 -2.929 -16.254 1.00 97.88 85 LEU A N 1
ATOM 675 C CA . LEU A 1 85 ? 1.662 -2.556 -16.853 1.00 97.88 85 LEU A CA 1
ATOM 676 C C . LEU A 1 85 ? 0.482 -2.720 -15.899 1.00 97.88 85 LEU A C 1
ATOM 678 O O . LEU A 1 85 ? -0.400 -1.863 -15.903 1.00 97.88 85 LEU A O 1
ATOM 682 N N . GLU A 1 86 ? 0.474 -3.780 -15.089 1.00 97.94 86 GLU A N 1
ATOM 683 C CA . GLU A 1 86 ? -0.638 -4.063 -14.179 1.00 97.94 86 GLU A CA 1
ATOM 684 C C . GLU A 1 86 ? -0.859 -2.904 -13.203 1.00 97.94 86 GLU A C 1
ATOM 686 O O . GLU A 1 86 ? -1.926 -2.294 -13.202 1.00 97.94 86 GLU A O 1
ATOM 691 N N . ILE A 1 87 ? 0.176 -2.529 -12.444 1.00 98.44 87 ILE A N 1
ATOM 692 C CA . ILE A 1 87 ? 0.079 -1.439 -11.468 1.00 98.44 87 ILE A CA 1
ATOM 693 C C . ILE A 1 87 ? -0.029 -0.075 -12.161 1.00 98.44 87 ILE A C 1
ATOM 695 O O . ILE A 1 87 ? -0.816 0.764 -11.728 1.00 98.44 87 ILE A O 1
ATOM 699 N N . ALA A 1 88 ? 0.710 0.167 -13.251 1.00 98.56 88 ALA A N 1
ATOM 700 C CA . ALA A 1 88 ? 0.647 1.445 -13.969 1.00 98.56 88 ALA A CA 1
ATOM 701 C C . ALA A 1 88 ? -0.754 1.745 -14.538 1.00 98.56 88 ALA A C 1
ATOM 703 O O . ALA A 1 88 ? -1.134 2.915 -14.656 1.00 98.56 88 ALA A O 1
ATOM 704 N N . GLY A 1 89 ? -1.509 0.694 -14.879 1.00 98.44 89 GLY A N 1
ATOM 705 C CA . GLY A 1 89 ? -2.883 0.770 -15.371 1.00 98.44 89 GLY A CA 1
ATOM 706 C C . GLY A 1 89 ? -3.941 1.003 -14.289 1.00 98.44 89 GLY A C 1
ATOM 707 O O . GLY A 1 89 ? -5.091 1.285 -14.628 1.00 98.44 89 GLY A O 1
ATOM 708 N N . LEU A 1 90 ? -3.587 0.922 -13.002 1.00 98.50 90 LEU A N 1
ATOM 709 C CA . LEU A 1 90 ? -4.521 1.187 -11.907 1.00 98.50 90 LEU A CA 1
ATOM 710 C C . LEU A 1 90 ? -4.903 2.668 -11.851 1.00 98.50 90 LEU A C 1
ATOM 712 O O . LEU A 1 90 ? -4.162 3.550 -12.289 1.00 98.50 90 LEU A O 1
ATOM 716 N N . LYS A 1 91 ? -6.089 2.945 -11.305 1.00 98.12 91 LYS A N 1
ATOM 717 C CA . LYS A 1 91 ? -6.691 4.284 -11.297 1.00 98.12 91 LYS A CA 1
ATOM 718 C C . LYS A 1 91 ? -5.920 5.267 -10.407 1.00 98.12 91 LYS A C 1
ATOM 720 O O . LYS A 1 91 ? -5.528 6.339 -10.873 1.00 98.12 91 LYS A O 1
ATOM 725 N N . ASP A 1 92 ? -5.719 4.901 -9.145 1.00 98.44 92 ASP A N 1
ATOM 726 C CA . ASP A 1 92 ? -5.225 5.759 -8.066 1.00 98.44 92 ASP A CA 1
ATOM 727 C C . ASP A 1 92 ? -4.552 4.940 -6.940 1.00 98.44 92 ASP A C 1
ATOM 729 O O . ASP A 1 92 ? -4.432 3.717 -7.024 1.00 98.44 92 ASP A O 1
ATOM 733 N N . GLY A 1 93 ? -4.077 5.619 -5.888 1.00 97.94 93 GLY A N 1
ATOM 734 C CA . GLY A 1 93 ? -3.458 4.988 -4.716 1.00 97.94 93 GLY A CA 1
ATOM 735 C C . GLY A 1 93 ? -4.349 3.952 -4.006 1.00 97.94 93 GLY A C 1
ATOM 736 O O . GLY A 1 93 ? -3.857 2.858 -3.732 1.00 97.94 93 GLY A O 1
ATOM 737 N N . PRO A 1 94 ? -5.645 4.222 -3.744 1.00 98.62 94 PRO A N 1
ATOM 738 C CA . PRO A 1 94 ? -6.574 3.213 -3.232 1.00 98.62 94 PRO A CA 1
ATOM 739 C C . PRO A 1 94 ? -6.632 1.941 -4.086 1.00 98.62 94 PRO A C 1
ATOM 741 O O . PRO A 1 94 ? -6.631 0.843 -3.533 1.00 98.62 94 PRO A O 1
ATOM 744 N N . ALA A 1 95 ? -6.625 2.064 -5.418 1.00 98.44 95 ALA A N 1
ATOM 745 C CA . ALA A 1 95 ? -6.584 0.902 -6.305 1.00 98.44 95 ALA A CA 1
ATOM 746 C C . ALA A 1 95 ? -5.267 0.109 -6.180 1.00 98.44 95 ALA A C 1
ATOM 748 O O . ALA A 1 95 ? -5.298 -1.120 -6.204 1.00 98.44 95 ALA A O 1
ATOM 749 N N . VAL A 1 96 ? -4.122 0.779 -5.987 1.00 98.69 96 VAL A N 1
ATOM 750 C CA . VAL A 1 96 ? -2.836 0.110 -5.683 1.00 98.69 96 VAL A CA 1
ATOM 751 C C . VAL A 1 96 ? -2.905 -0.639 -4.354 1.00 98.69 96 VAL A C 1
ATOM 753 O O . VAL A 1 96 ? -2.490 -1.793 -4.269 1.00 98.69 96 VAL A O 1
ATOM 756 N N . PHE A 1 97 ? -3.468 -0.014 -3.319 1.00 98.56 97 PHE A N 1
ATOM 757 C CA . PHE A 1 97 ? -3.664 -0.672 -2.032 1.00 98.56 97 PHE A CA 1
ATOM 758 C C . PHE A 1 97 ? -4.549 -1.915 -2.163 1.00 98.56 97 PHE A C 1
ATOM 760 O O . PHE A 1 97 ? -4.209 -2.975 -1.645 1.00 98.56 97 PHE A O 1
ATOM 767 N N . ALA A 1 98 ? -5.663 -1.803 -2.888 1.00 98.12 98 ALA A N 1
ATOM 768 C CA . ALA A 1 98 ? -6.572 -2.912 -3.134 1.00 98.12 98 ALA A CA 1
ATOM 769 C C . ALA A 1 98 ? -5.925 -4.051 -3.929 1.00 98.12 98 ALA A C 1
ATOM 771 O O . ALA A 1 98 ? -6.187 -5.215 -3.624 1.00 98.12 98 ALA A O 1
ATOM 772 N N . HIS A 1 99 ? -5.069 -3.730 -4.904 1.00 97.94 99 HIS A N 1
ATOM 773 C CA . HIS A 1 99 ? -4.270 -4.718 -5.624 1.00 97.94 99 HIS A CA 1
ATOM 774 C C . HIS A 1 99 ? -3.423 -5.542 -4.642 1.00 97.94 99 HIS A C 1
ATOM 776 O O . HIS A 1 99 ? -3.607 -6.758 -4.576 1.00 97.94 99 HIS A O 1
ATOM 782 N N . PHE A 1 100 ? -2.619 -4.896 -3.788 1.00 98.25 100 PHE A N 1
ATOM 783 C CA . PHE A 1 100 ? -1.799 -5.612 -2.801 1.00 98.25 100 PHE A CA 1
ATOM 784 C C . PHE A 1 100 ? -2.619 -6.323 -1.724 1.00 98.25 100 PHE A C 1
ATOM 786 O O . PHE A 1 100 ? -2.326 -7.458 -1.364 1.00 98.25 100 PHE A O 1
ATOM 793 N N . ALA A 1 101 ? -3.707 -5.716 -1.247 1.00 97.25 101 ALA A N 1
ATOM 794 C CA . ALA A 1 101 ? -4.577 -6.345 -0.258 1.00 97.25 101 ALA A CA 1
ATOM 795 C C . ALA A 1 101 ? -5.174 -7.674 -0.752 1.00 97.25 101 ALA A C 1
ATOM 797 O O . ALA A 1 101 ? -5.481 -8.552 0.063 1.00 97.25 101 ALA A O 1
ATOM 798 N N . ARG A 1 102 ? -5.349 -7.817 -2.073 1.00 95.69 102 ARG A N 1
ATOM 799 C CA . ARG A 1 102 ? -5.804 -9.050 -2.721 1.00 95.69 102 ARG A CA 1
ATOM 800 C C . ARG A 1 102 ? -4.638 -9.989 -3.039 1.00 95.69 102 ARG A C 1
ATOM 802 O O . ARG A 1 102 ? -4.744 -11.163 -2.696 1.00 95.69 102 ARG A O 1
ATOM 809 N N . SER A 1 103 ? -3.559 -9.501 -3.655 1.00 96.56 103 SER A N 1
ATOM 810 C CA . SER A 1 103 ? -2.425 -10.341 -4.077 1.00 96.56 103 SER A CA 1
ATOM 811 C C . SER A 1 103 ? -1.656 -10.936 -2.895 1.00 96.56 103 SER A C 1
ATOM 813 O O . SER A 1 103 ? -1.302 -12.109 -2.927 1.00 96.56 103 SER A O 1
ATOM 815 N N . GLU A 1 104 ? -1.481 -10.166 -1.819 1.00 97.19 104 GLU A N 1
ATOM 816 C CA . GLU A 1 104 ? -0.749 -10.571 -0.611 1.00 97.19 104 GLU A CA 1
ATOM 817 C C . GLU A 1 104 ? -1.645 -11.264 0.433 1.00 97.19 104 GLU A C 1
ATOM 819 O O . GLU A 1 104 ? -1.226 -11.542 1.556 1.00 97.19 104 GLU A O 1
ATOM 824 N N . GLY A 1 105 ? -2.921 -11.506 0.111 1.00 96.00 105 GLY A N 1
ATOM 825 C CA . GLY A 1 105 ? -3.855 -12.207 0.995 1.00 96.00 105 GLY A CA 1
ATOM 826 C C . GLY A 1 105 ? -4.293 -11.433 2.246 1.00 96.00 105 GLY A C 1
ATOM 827 O O . GLY A 1 105 ? -5.006 -11.994 3.084 1.00 96.00 105 GLY A O 1
ATOM 828 N N . TRP A 1 106 ? -3.946 -10.146 2.382 1.00 96.19 106 TRP A N 1
ATOM 829 C CA . TRP A 1 106 ? -4.283 -9.339 3.563 1.00 96.19 106 TRP A CA 1
ATOM 830 C C . TRP A 1 106 ? -5.783 -9.291 3.831 1.00 96.19 106 TRP A C 1
ATOM 832 O O . TRP A 1 106 ? -6.204 -9.396 4.979 1.00 96.19 106 TRP A O 1
ATOM 842 N N . LEU A 1 107 ? -6.606 -9.173 2.785 1.00 94.25 107 LEU A N 1
ATOM 843 C CA . LEU A 1 107 ? -8.058 -9.132 2.946 1.00 94.25 107 LEU A CA 1
ATOM 844 C C . LEU A 1 107 ? -8.599 -10.436 3.549 1.00 94.25 107 LEU A C 1
ATOM 846 O O . LEU A 1 107 ? -9.489 -10.399 4.396 1.00 94.25 107 LEU A O 1
ATOM 850 N N . SER A 1 108 ? -8.051 -11.584 3.141 1.00 93.75 108 SER A N 1
ATOM 851 C CA . SER A 1 108 ? -8.432 -12.885 3.698 1.00 93.75 108 SER A CA 1
ATOM 852 C C . SER A 1 108 ? -8.004 -13.003 5.158 1.00 93.75 108 SER A C 1
ATOM 854 O O . SER A 1 108 ? -8.799 -13.431 5.993 1.00 93.75 108 SER A O 1
ATOM 856 N N . GLN A 1 109 ? -6.780 -12.574 5.472 1.00 94.38 109 GLN A N 1
ATOM 857 C CA . GLN A 1 109 ? -6.263 -12.583 6.838 1.00 94.38 109 GLN A CA 1
ATOM 858 C C . GLN A 1 109 ? -7.105 -11.691 7.761 1.00 94.38 109 GLN A C 1
ATOM 860 O O . GLN A 1 109 ? -7.549 -12.125 8.819 1.00 94.38 109 GLN A O 1
ATOM 865 N N . LEU A 1 110 ? -7.413 -10.463 7.332 1.00 95.00 110 LEU A N 1
ATOM 866 C CA . LEU A 1 110 ? -8.259 -9.542 8.090 1.00 95.00 110 LEU A CA 1
ATOM 867 C C . LEU A 1 110 ? -9.658 -10.116 8.327 1.00 95.00 110 LEU A C 1
ATOM 869 O O . LEU A 1 110 ? -10.165 -10.021 9.437 1.00 95.00 110 LEU A O 1
ATOM 873 N N . ARG A 1 111 ? -10.285 -10.743 7.324 1.00 93.50 111 ARG A N 1
ATOM 874 C CA . ARG A 1 111 ? -11.599 -11.386 7.510 1.00 93.50 111 ARG A CA 1
ATOM 875 C C . ARG A 1 111 ? -11.578 -12.483 8.568 1.00 93.50 111 ARG A C 1
ATOM 877 O O . ARG A 1 111 ? -12.595 -12.697 9.219 1.00 93.50 111 ARG A O 1
ATOM 884 N N . HIS A 1 112 ? -10.459 -13.187 8.709 1.00 92.75 112 HIS A N 1
ATOM 885 C CA . HIS A 1 112 ? -10.319 -14.227 9.717 1.00 92.75 112 HIS A CA 1
ATOM 886 C C . HIS A 1 112 ? -10.102 -13.651 11.123 1.00 92.75 112 HIS A C 1
ATOM 888 O O . HIS A 1 112 ? -10.709 -14.130 12.081 1.00 92.75 112 HIS A O 1
ATOM 894 N N . ASP A 1 113 ? -9.264 -12.621 11.231 1.00 93.75 113 ASP A N 1
ATOM 895 C CA . ASP A 1 113 ? -8.739 -12.137 12.510 1.00 93.75 113 ASP A CA 1
ATOM 896 C C . ASP A 1 113 ? -9.566 -11.004 13.142 1.00 93.75 113 ASP A C 1
ATOM 898 O O . ASP A 1 113 ? -9.520 -10.789 14.362 1.00 93.75 113 ASP A O 1
ATOM 902 N N . LEU A 1 114 ? -10.299 -10.241 12.324 1.00 94.19 114 LEU A N 1
ATOM 903 C CA . LEU A 1 114 ? -11.119 -9.135 12.802 1.00 94.19 114 LEU A CA 1
ATOM 904 C C . LEU A 1 114 ? -12.300 -9.668 13.616 1.00 94.19 114 LEU A C 1
ATOM 906 O O . LEU A 1 114 ? -13.035 -10.562 13.208 1.00 94.19 114 LEU A O 1
ATOM 910 N N . SER A 1 115 ? -12.511 -9.074 14.786 1.00 94.75 115 SER A N 1
ATOM 911 C CA . SER A 1 115 ? -13.653 -9.384 15.647 1.00 94.75 115 SER A CA 1
ATOM 912 C C . SER A 1 115 ? -14.047 -8.168 16.486 1.00 94.75 115 SER A C 1
ATOM 914 O O . SER A 1 115 ? -13.530 -7.066 16.279 1.00 94.75 115 SER A O 1
ATOM 916 N N . ALA A 1 116 ? -14.994 -8.332 17.410 1.00 93.56 116 ALA A N 1
ATOM 917 C CA . ALA A 1 116 ? -15.407 -7.249 18.297 1.00 93.56 116 ALA A CA 1
ATOM 918 C C . ALA A 1 116 ? -14.216 -6.684 19.094 1.00 93.56 116 ALA A C 1
ATOM 920 O O . ALA A 1 116 ? -13.259 -7.397 19.410 1.00 93.56 116 ALA A O 1
ATOM 921 N N . VAL A 1 117 ? -14.284 -5.397 19.432 1.00 95.50 117 VAL A N 1
ATOM 922 C CA . VAL A 1 117 ? -13.269 -4.735 20.256 1.00 95.50 117 VAL A CA 1
ATOM 923 C C . VAL A 1 117 ? -13.396 -5.220 21.700 1.00 95.50 117 VAL A C 1
ATOM 925 O O . VAL A 1 117 ? -14.473 -5.178 22.286 1.00 95.50 117 VAL A O 1
ATOM 928 N N . LYS A 1 118 ? -12.285 -5.687 22.273 1.00 95.88 118 LYS A N 1
ATOM 929 C CA . LYS A 1 118 ? -12.159 -6.045 23.692 1.00 95.88 118 LYS A CA 1
ATOM 930 C C . LYS A 1 118 ? -11.633 -4.875 24.514 1.00 95.88 118 LYS A C 1
ATOM 932 O O . LYS A 1 118 ? -12.110 -4.638 25.618 1.00 95.88 118 LYS A O 1
ATOM 937 N N . ALA A 1 119 ? -10.614 -4.192 24.000 1.00 96.12 119 ALA A N 1
ATOM 938 C CA . ALA A 1 119 ? -9.989 -3.057 24.662 1.00 96.12 119 ALA A CA 1
ATOM 939 C C . ALA A 1 119 ? -9.313 -2.137 23.644 1.00 96.12 119 ALA A C 1
ATOM 941 O O . ALA A 1 119 ? -8.872 -2.579 22.581 1.00 96.12 119 ALA A O 1
ATOM 942 N N . VAL A 1 120 ? -9.182 -0.866 24.014 1.00 97.00 120 VAL A N 1
ATOM 943 C CA . VAL A 1 120 ? -8.353 0.110 23.309 1.00 97.00 120 VAL A CA 1
ATOM 944 C C . VAL A 1 120 ? -7.273 0.583 24.267 1.00 97.00 120 VAL A C 1
ATOM 946 O O . VAL A 1 120 ? -7.563 1.107 25.339 1.00 97.00 120 VAL A O 1
ATOM 949 N N . GLU A 1 121 ? -6.021 0.402 23.872 1.00 96.44 121 GLU A N 1
ATOM 950 C CA . GLU A 1 121 ? -4.857 0.870 24.618 1.00 96.44 121 GLU A CA 1
ATOM 951 C C . GLU A 1 121 ? -4.250 2.053 23.865 1.00 96.44 121 GLU A C 1
ATOM 953 O O . GLU A 1 121 ? -3.648 1.871 22.807 1.00 96.44 121 GLU A O 1
ATOM 958 N N . ALA A 1 122 ? -4.433 3.271 24.375 1.00 93.69 122 ALA A N 1
ATOM 959 C CA . ALA A 1 122 ? -3.952 4.496 23.738 1.00 93.69 122 ALA A CA 1
ATOM 960 C C . ALA A 1 122 ? -2.842 5.164 24.561 1.00 93.69 122 ALA A C 1
ATOM 962 O O . ALA A 1 122 ? -2.915 5.246 25.785 1.00 93.69 122 ALA A O 1
ATOM 963 N N . SER A 1 123 ? -1.820 5.667 23.871 1.00 92.38 123 SER A N 1
ATOM 964 C CA . SER A 1 123 ? -0.716 6.437 24.441 1.00 92.38 123 SER A CA 1
ATOM 965 C C . SER A 1 123 ? -0.304 7.533 23.458 1.00 92.38 123 SER A C 1
ATOM 967 O O . SER A 1 123 ? 0.349 7.272 22.444 1.00 92.38 123 SER A O 1
ATOM 969 N N . GLY A 1 124 ? -0.732 8.767 23.743 1.00 90.31 124 GLY A N 1
ATOM 970 C CA . GLY A 1 124 ? -0.520 9.920 22.867 1.00 90.31 124 GLY A CA 1
ATOM 971 C C . GLY A 1 124 ? -1.043 9.662 21.452 1.00 90.31 124 GLY A C 1
ATOM 972 O O . GLY A 1 124 ? -2.218 9.367 21.253 1.00 90.31 124 GLY A O 1
ATOM 973 N N . GLU A 1 125 ? -0.142 9.721 20.475 1.00 94.50 125 GLU A N 1
ATOM 974 C CA . GLU A 1 125 ? -0.448 9.551 19.049 1.00 94.50 125 GLU A CA 1
ATOM 975 C C . GLU A 1 125 ? -0.479 8.077 18.595 1.00 94.50 125 GLU A C 1
ATOM 977 O O . GLU A 1 125 ? -0.617 7.790 17.406 1.00 94.50 125 GLU A O 1
ATOM 982 N N . ARG A 1 126 ? -0.325 7.114 19.512 1.00 96.69 126 ARG A N 1
ATOM 983 C CA . ARG A 1 126 ? -0.354 5.675 19.212 1.00 96.69 126 ARG A CA 1
ATOM 984 C C . ARG A 1 126 ? -1.516 5.008 19.926 1.00 96.69 126 ARG A C 1
ATOM 986 O O . ARG A 1 126 ? -1.814 5.325 21.074 1.00 96.69 126 ARG A O 1
ATOM 993 N N . ALA A 1 127 ? -2.130 4.035 19.270 1.00 97.38 127 ALA A N 1
ATOM 994 C CA . ALA A 1 127 ? -3.153 3.203 19.879 1.00 97.38 127 ALA A CA 1
ATOM 995 C C . ALA A 1 127 ? -3.030 1.748 19.430 1.00 97.38 127 ALA A C 1
ATOM 997 O O . ALA A 1 127 ? -2.462 1.444 18.383 1.00 97.38 127 ALA A O 1
ATOM 998 N N . SER A 1 128 ? -3.559 0.836 20.233 1.00 97.94 128 SER A N 1
ATOM 999 C CA . SER A 1 128 ? -3.770 -0.561 19.874 1.00 97.94 128 SER A CA 1
ATOM 1000 C C . SER A 1 128 ? -5.221 -0.923 20.138 1.00 97.94 128 SER A C 1
ATOM 1002 O O . SER A 1 128 ? -5.705 -0.751 21.255 1.00 97.94 128 SER A O 1
ATOM 1004 N N . VAL A 1 129 ? -5.900 -1.443 19.122 1.00 97.69 129 VAL A N 1
ATOM 1005 C CA . VAL A 1 129 ? -7.205 -2.082 19.289 1.00 97.69 129 VAL A CA 1
ATOM 1006 C C . VAL A 1 129 ? -6.963 -3.569 19.503 1.00 97.69 129 VAL A C 1
ATOM 1008 O O . VAL A 1 129 ? -6.378 -4.240 18.651 1.00 97.69 129 VAL A O 1
ATOM 1011 N N . VAL A 1 130 ? -7.379 -4.068 20.663 1.00 97.69 130 VAL A N 1
ATOM 1012 C CA . VAL A 1 130 ? -7.314 -5.483 21.028 1.00 97.69 130 VAL A CA 1
ATOM 1013 C C . VAL A 1 130 ? -8.680 -6.090 20.765 1.00 97.69 130 VAL A C 1
ATOM 1015 O O . VAL A 1 130 ? -9.684 -5.602 21.287 1.00 97.69 130 VAL A O 1
ATOM 1018 N N . THR A 1 131 ? -8.734 -7.145 19.964 1.00 96.31 131 THR A N 1
ATOM 1019 C CA . THR A 1 131 ? -9.988 -7.817 19.619 1.00 96.31 131 THR A CA 1
ATOM 1020 C C . THR A 1 131 ? -10.346 -8.900 20.643 1.00 96.31 131 THR A C 1
ATOM 1022 O O . THR A 1 131 ? -9.513 -9.307 21.460 1.00 96.31 131 THR A O 1
ATOM 1025 N N . VAL A 1 132 ? -11.590 -9.387 20.635 1.00 95.00 132 VAL A N 1
ATOM 1026 C CA . VAL A 1 132 ? -12.038 -10.452 21.556 1.00 95.00 132 VAL A CA 1
ATOM 1027 C C . VAL A 1 132 ? -11.305 -11.777 21.345 1.00 95.00 132 VAL A C 1
ATOM 1029 O O . VAL A 1 132 ? -11.116 -12.512 22.311 1.00 95.00 132 VAL A O 1
ATOM 1032 N N . VAL A 1 133 ? -10.825 -12.045 20.125 1.00 93.19 133 VAL A N 1
ATOM 1033 C CA . VAL A 1 133 ? -9.988 -13.219 19.809 1.00 93.19 133 VAL A CA 1
ATOM 1034 C C . VAL A 1 133 ? -8.500 -13.009 20.127 1.00 93.19 133 VAL A C 1
ATOM 1036 O O . VAL A 1 133 ? -7.700 -13.921 19.958 1.00 93.19 133 VAL A O 1
ATOM 1039 N N . GLY A 1 134 ? -8.119 -11.831 20.633 1.00 94.00 134 GLY A N 1
ATOM 1040 C CA . GLY A 1 134 ? -6.767 -11.537 21.116 1.00 94.00 134 GLY A CA 1
ATOM 1041 C C . GLY A 1 134 ? -5.833 -10.885 20.096 1.00 94.00 134 GLY A C 1
ATOM 1042 O O . GLY A 1 134 ? -4.722 -10.502 20.466 1.00 94.00 134 GLY A O 1
ATOM 1043 N N . THR A 1 135 ? -6.269 -10.695 18.848 1.00 96.75 135 THR A N 1
ATOM 1044 C CA . THR A 1 135 ? -5.490 -9.980 17.827 1.00 96.75 135 THR A CA 1
ATOM 1045 C C . THR A 1 135 ? -5.309 -8.516 18.219 1.00 96.75 135 THR A C 1
ATOM 1047 O O . THR A 1 135 ? -6.223 -7.882 18.751 1.00 96.75 135 THR A O 1
ATOM 1050 N N . ARG A 1 136 ? -4.123 -7.960 17.954 1.00 97.31 136 ARG A N 1
ATOM 1051 C CA . ARG A 1 136 ? -3.788 -6.564 18.261 1.00 97.31 136 ARG A CA 1
ATOM 1052 C C . ARG A 1 136 ? -3.497 -5.798 16.980 1.00 97.31 136 ARG A C 1
ATOM 1054 O O . ARG A 1 136 ? -2.526 -6.093 16.291 1.00 97.31 136 ARG A O 1
ATOM 1061 N N . TYR A 1 137 ? -4.302 -4.780 16.706 1.00 97.69 137 TYR A N 1
ATOM 1062 C CA . TYR A 1 137 ? -4.114 -3.888 15.568 1.00 97.69 137 TYR A CA 1
ATOM 1063 C C . TYR A 1 137 ? -3.546 -2.557 16.038 1.00 97.69 137 TYR A C 1
ATOM 1065 O O . TYR A 1 137 ? -4.176 -1.847 16.822 1.00 97.69 137 TYR A O 1
ATOM 1073 N N . ALA A 1 138 ? -2.344 -2.232 15.570 1.00 97.75 138 ALA A N 1
ATOM 1074 C CA . ALA A 1 138 ? -1.682 -0.978 15.888 1.00 97.75 138 ALA A CA 1
ATOM 1075 C C . ALA A 1 138 ? -2.178 0.151 14.976 1.00 97.75 138 ALA A C 1
ATOM 1077 O O . ALA A 1 138 ? -2.264 0.003 13.757 1.00 97.75 138 ALA A O 1
ATOM 1078 N N . PHE A 1 139 ? -2.459 1.295 15.589 1.00 97.44 139 PHE A N 1
ATOM 1079 C CA . PHE A 1 139 ? -2.884 2.516 14.928 1.00 97.44 139 PHE A CA 1
ATOM 1080 C C . PHE A 1 139 ? -1.971 3.678 15.316 1.00 97.44 139 PHE A C 1
ATOM 1082 O O . PHE A 1 139 ? -1.485 3.764 16.449 1.00 97.44 139 PHE A O 1
ATOM 1089 N N . ARG A 1 140 ? -1.783 4.612 14.385 1.00 96.88 140 ARG A N 1
ATOM 1090 C CA . ARG A 1 140 ? -1.121 5.895 14.631 1.00 96.88 140 ARG A CA 1
ATOM 1091 C C . ARG A 1 140 ? -2.034 7.036 14.218 1.00 96.88 140 ARG A C 1
ATOM 1093 O O . ARG A 1 140 ? -2.619 6.998 13.138 1.00 96.88 140 ARG A O 1
ATOM 1100 N N . ARG A 1 141 ? -2.151 8.046 15.069 1.00 95.88 141 ARG A N 1
ATOM 1101 C CA . ARG A 1 141 ? -2.892 9.263 14.764 1.00 95.88 141 ARG A CA 1
ATOM 1102 C C . ARG A 1 141 ? -2.157 10.059 13.688 1.00 95.88 141 ARG A C 1
ATOM 1104 O O . ARG A 1 141 ? -0.936 10.203 13.718 1.00 95.88 141 ARG A O 1
ATOM 1111 N N . ARG A 1 142 ? -2.915 10.498 12.692 1.00 95.06 142 ARG A N 1
ATOM 1112 C CA . ARG A 1 142 ? -2.441 11.258 11.535 1.00 95.06 142 ARG A CA 1
ATOM 1113 C C . ARG A 1 142 ? -2.640 12.762 11.754 1.00 95.06 142 ARG A C 1
ATOM 1115 O O . ARG A 1 142 ? -3.455 13.137 12.600 1.00 95.06 142 ARG A O 1
ATOM 1122 N N . PRO A 1 143 ? -2.000 13.634 10.950 1.00 93.00 143 PRO A N 1
ATOM 1123 C CA . PRO A 1 143 ? -2.176 15.087 11.057 1.00 93.00 143 PRO A CA 1
ATOM 1124 C C . PRO A 1 143 ? -3.632 15.562 10.935 1.00 93.00 143 PRO A C 1
ATOM 1126 O O . PRO A 1 143 ? -4.016 16.548 11.556 1.00 93.00 143 PRO A O 1
ATOM 1129 N N . ASN A 1 144 ? -4.468 14.842 10.179 1.00 91.62 144 ASN A N 1
ATOM 1130 C CA . ASN A 1 144 ? -5.903 15.123 10.042 1.00 91.62 144 ASN A CA 1
ATOM 1131 C C . ASN A 1 144 ? -6.758 14.630 11.233 1.00 91.62 144 ASN A C 1
ATOM 1133 O O . ASN A 1 144 ? -7.983 14.715 11.186 1.00 91.62 144 ASN A O 1
ATOM 1137 N N . GLY A 1 145 ? -6.131 14.085 12.279 1.00 92.88 145 GLY A N 1
ATOM 1138 C CA . GLY A 1 145 ? -6.780 13.595 13.493 1.00 92.88 145 GLY A CA 1
ATOM 1139 C C . GLY A 1 145 ? -7.310 12.161 13.423 1.00 92.88 145 GLY A C 1
ATOM 1140 O O . GLY A 1 145 ? -7.693 11.633 14.465 1.00 92.88 145 GLY A O 1
ATOM 1141 N N . ILE A 1 146 ? -7.305 11.519 12.250 1.00 94.62 146 ILE A N 1
ATOM 1142 C CA . ILE A 1 146 ? -7.770 10.136 12.064 1.00 94.62 146 ILE A CA 1
ATOM 1143 C C . ILE A 1 146 ? -6.677 9.153 12.492 1.00 94.62 146 ILE A C 1
ATOM 1145 O O . ILE A 1 146 ? -5.489 9.373 12.249 1.00 94.62 146 ILE A O 1
ATOM 1149 N N . PHE A 1 147 ? -7.071 8.036 13.099 1.00 95.62 147 PHE A N 1
ATOM 1150 C CA . PHE A 1 147 ? -6.156 6.934 13.388 1.00 95.62 147 PHE A CA 1
ATOM 1151 C C . PHE A 1 147 ? -5.988 6.023 12.166 1.00 95.62 147 PHE A C 1
ATOM 1153 O O . PHE A 1 147 ? -6.959 5.497 11.632 1.00 95.62 147 PHE A O 1
ATOM 1160 N N . GLY A 1 148 ? -4.745 5.831 11.729 1.00 96.94 148 GLY A N 1
ATOM 1161 C CA . GLY A 1 148 ? -4.383 4.967 10.610 1.00 96.94 148 GLY A CA 1
ATOM 1162 C C . GLY A 1 148 ? -3.784 3.639 11.068 1.00 96.94 148 GLY A C 1
ATOM 1163 O O . GLY A 1 148 ? -2.847 3.630 11.867 1.00 96.94 148 GLY A O 1
ATOM 1164 N N . LEU A 1 149 ? -4.307 2.529 10.552 1.00 97.19 149 LEU A N 1
ATOM 1165 C CA . LEU A 1 149 ? -3.805 1.170 10.741 1.00 97.19 149 LEU A CA 1
ATOM 1166 C C . LEU A 1 149 ? -2.401 1.0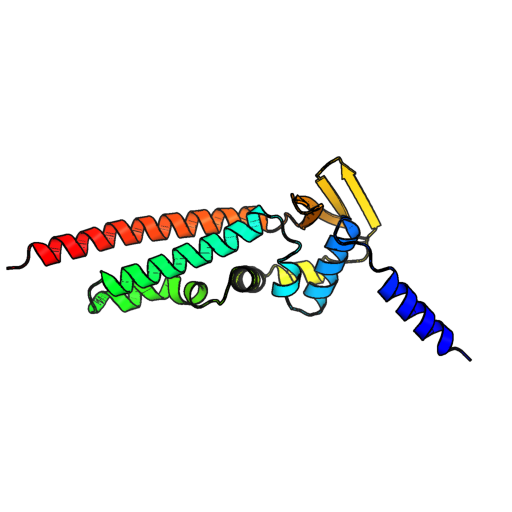36 10.139 1.00 97.19 149 LEU A C 1
ATOM 1168 O O . LEU A 1 149 ? -2.188 1.356 8.968 1.00 97.19 149 LEU A O 1
ATOM 1172 N N . THR A 1 150 ? -1.450 0.542 10.932 1.00 97.38 150 THR A N 1
ATOM 1173 C CA . THR A 1 150 ? -0.025 0.505 10.552 1.00 97.38 150 THR A CA 1
ATOM 1174 C C . THR A 1 150 ? 0.425 -0.834 9.968 1.00 97.38 150 THR A C 1
ATOM 1176 O O . THR A 1 150 ? 1.586 -0.978 9.598 1.00 97.38 150 THR A O 1
ATOM 1179 N N . ALA A 1 151 ? -0.456 -1.840 9.928 1.00 96.00 151 ALA A N 1
ATOM 1180 C CA . ALA A 1 151 ? -0.097 -3.222 9.594 1.00 96.00 151 ALA A CA 1
ATOM 1181 C C . ALA A 1 151 ? 0.551 -3.369 8.203 1.00 96.00 151 ALA A C 1
ATOM 1183 O O . ALA A 1 151 ? 1.434 -4.200 8.026 1.00 96.00 151 ALA A O 1
ATOM 1184 N N . PHE A 1 152 ? 0.150 -2.536 7.239 1.00 96.62 152 PHE A N 1
ATOM 1185 C CA . PHE A 1 152 ? 0.607 -2.615 5.844 1.00 96.62 152 PHE A CA 1
ATOM 1186 C C . PHE A 1 152 ? 1.752 -1.649 5.526 1.00 96.62 152 PHE A C 1
ATOM 1188 O O . PHE A 1 152 ? 2.363 -1.744 4.465 1.00 96.62 152 PHE A O 1
ATOM 1195 N N . THR A 1 153 ? 2.042 -0.706 6.429 1.00 98.00 153 THR A N 1
ATOM 1196 C CA . THR A 1 153 ? 3.000 0.376 6.178 1.00 98.00 153 THR A CA 1
ATOM 1197 C C . THR A 1 153 ? 4.389 -0.133 5.793 1.00 98.00 153 THR A C 1
ATOM 1199 O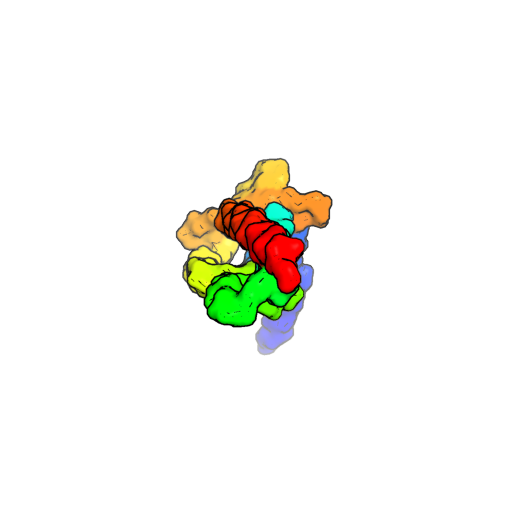 O . THR A 1 153 ? 4.906 0.360 4.793 1.00 98.00 153 THR A O 1
ATOM 1202 N N . PRO A 1 154 ? 5.003 -1.103 6.506 1.00 98.31 154 PRO A N 1
ATOM 1203 C CA . PRO A 1 154 ? 6.359 -1.541 6.176 1.00 98.31 154 PRO A CA 1
ATOM 1204 C C . PRO A 1 154 ? 6.469 -2.100 4.755 1.00 98.31 154 PRO A C 1
ATOM 1206 O O . PRO A 1 154 ? 7.342 -1.679 4.005 1.00 98.31 154 PRO A O 1
ATOM 1209 N N . PHE A 1 155 ? 5.534 -2.973 4.370 1.00 98.56 155 PHE A N 1
ATOM 1210 C CA . PHE A 1 155 ? 5.499 -3.566 3.035 1.00 98.56 155 PHE A CA 1
ATOM 1211 C C . PHE A 1 155 ? 5.321 -2.500 1.951 1.00 98.56 155 PHE A C 1
ATOM 1213 O O . PHE A 1 155 ? 6.062 -2.471 0.976 1.00 98.56 155 PHE A O 1
ATOM 1220 N N . LEU A 1 156 ? 4.350 -1.597 2.121 1.00 98.69 156 LEU A N 1
ATOM 1221 C CA . LEU A 1 156 ? 4.048 -0.595 1.098 1.00 98.69 156 LEU A CA 1
ATOM 1222 C C . LEU A 1 156 ? 5.200 0.399 0.925 1.00 98.69 156 LEU A C 1
ATOM 1224 O O . LEU A 1 156 ? 5.510 0.775 -0.201 1.00 98.69 156 LEU A O 1
ATOM 1228 N N . VAL A 1 157 ? 5.856 0.801 2.016 1.00 98.75 157 VAL A N 1
ATOM 1229 C CA . VAL A 1 157 ? 7.050 1.656 1.951 1.00 98.75 157 VAL A CA 1
ATOM 1230 C C . VAL A 1 157 ? 8.192 0.939 1.229 1.00 98.75 157 VAL A C 1
ATOM 1232 O O . VAL A 1 157 ? 8.797 1.524 0.334 1.00 98.75 157 VAL A O 1
ATOM 1235 N N . GLU A 1 158 ? 8.442 -0.333 1.544 1.00 98.75 158 GLU A N 1
ATOM 1236 C CA . GLU A 1 158 ? 9.457 -1.126 0.844 1.00 98.75 158 GLU A CA 1
ATOM 1237 C C . GLU A 1 158 ? 9.152 -1.257 -0.657 1.00 98.75 158 GLU A C 1
ATOM 1239 O O . GLU A 1 158 ? 10.053 -1.161 -1.495 1.00 98.75 158 GLU A O 1
ATOM 1244 N N . GLU A 1 159 ? 7.882 -1.429 -1.017 1.00 98.75 159 GLU A N 1
ATOM 1245 C CA . GLU A 1 159 ? 7.473 -1.544 -2.412 1.00 98.75 159 GLU A CA 1
ATOM 1246 C C . GLU A 1 159 ? 7.557 -0.205 -3.159 1.00 98.75 159 GLU A C 1
ATOM 1248 O O . GLU A 1 159 ? 7.909 -0.172 -4.340 1.00 98.75 159 GLU A O 1
ATOM 1253 N N . ALA A 1 160 ? 7.345 0.920 -2.472 1.00 98.81 160 ALA A N 1
ATOM 1254 C CA . ALA A 1 160 ? 7.630 2.245 -3.020 1.00 98.81 160 ALA A CA 1
ATOM 1255 C C . ALA A 1 160 ? 9.131 2.431 -3.302 1.00 98.81 160 ALA A C 1
ATOM 1257 O O . ALA A 1 160 ? 9.500 2.908 -4.380 1.00 98.81 160 ALA A O 1
ATOM 1258 N N . ASP A 1 161 ? 9.999 1.987 -2.390 1.00 98.81 161 ASP A N 1
ATOM 1259 C CA . ASP A 1 161 ? 11.453 2.011 -2.586 1.00 98.81 161 ASP A CA 1
ATOM 1260 C C . ASP A 1 161 ? 11.895 1.068 -3.717 1.00 98.81 161 ASP A C 1
ATOM 1262 O O . ASP A 1 161 ? 12.825 1.368 -4.474 1.00 98.81 161 ASP A O 1
ATOM 1266 N N . ARG A 1 162 ? 11.238 -0.089 -3.870 1.00 98.69 162 ARG A N 1
ATOM 1267 C CA . ARG A 1 162 ? 11.444 -0.986 -5.017 1.00 98.69 162 ARG A CA 1
ATOM 1268 C C . ARG A 1 162 ? 11.052 -0.299 -6.323 1.00 98.69 162 ARG A C 1
ATOM 1270 O O . ARG A 1 162 ? 11.870 -0.260 -7.237 1.00 98.69 162 ARG A O 1
ATOM 1277 N N . ALA A 1 163 ? 9.865 0.303 -6.396 1.00 98.75 163 ALA A N 1
ATOM 1278 C CA . ALA A 1 163 ? 9.399 1.000 -7.593 1.00 98.75 163 ALA A CA 1
ATOM 1279 C C . ALA A 1 163 ? 10.349 2.134 -8.018 1.00 98.75 163 ALA A C 1
ATOM 1281 O O . ALA A 1 163 ? 10.640 2.283 -9.207 1.00 98.75 163 ALA A O 1
ATOM 1282 N N . ALA A 1 164 ? 10.899 2.883 -7.057 1.00 98.69 164 ALA A N 1
ATOM 1283 C CA . ALA A 1 164 ? 11.905 3.911 -7.321 1.00 98.69 164 ALA A CA 1
ATOM 1284 C C . ALA A 1 164 ? 13.217 3.329 -7.888 1.00 98.69 164 ALA A C 1
ATOM 1286 O O . ALA A 1 164 ? 13.779 3.870 -8.844 1.00 98.69 164 ALA A O 1
ATOM 1287 N N . ARG A 1 165 ? 13.703 2.209 -7.332 1.00 98.75 165 ARG A N 1
ATOM 1288 C CA . ARG A 1 165 ? 14.914 1.513 -7.815 1.00 98.75 165 ARG A CA 1
ATOM 1289 C C . ARG A 1 165 ? 14.732 0.920 -9.212 1.00 98.75 165 ARG A C 1
ATOM 1291 O O . ARG A 1 165 ? 15.640 1.022 -10.043 1.00 98.75 165 ARG A O 1
ATOM 1298 N N . ASP A 1 166 ? 13.564 0.347 -9.486 1.00 98.44 166 ASP A N 1
ATOM 1299 C CA . ASP A 1 166 ? 13.217 -0.171 -10.810 1.00 98.44 166 ASP A CA 1
ATOM 1300 C C . ASP A 1 166 ? 13.217 0.963 -11.843 1.00 98.44 166 ASP A C 1
ATOM 1302 O O . ASP A 1 166 ? 13.846 0.841 -12.896 1.00 98.44 166 ASP A O 1
ATOM 1306 N N . PHE A 1 167 ? 12.603 2.107 -11.512 1.00 98.69 167 PHE A N 1
ATOM 1307 C CA . PHE A 1 167 ? 12.622 3.291 -12.374 1.00 98.69 167 PHE A CA 1
ATOM 1308 C C . PHE A 1 167 ? 14.052 3.774 -12.654 1.00 98.69 167 PHE A C 1
ATOM 1310 O O . PHE A 1 167 ? 14.405 3.995 -13.811 1.00 98.69 167 PHE A O 1
ATOM 1317 N N . ALA A 1 168 ? 14.903 3.883 -11.628 1.00 98.56 168 ALA A N 1
ATOM 1318 C CA . ALA A 1 168 ? 16.301 4.290 -11.797 1.00 98.56 168 ALA A CA 1
ATOM 1319 C C . ALA A 1 168 ? 17.085 3.331 -12.713 1.00 98.56 168 ALA A C 1
ATOM 1321 O O . ALA A 1 168 ? 17.891 3.760 -13.543 1.00 98.56 168 ALA A O 1
ATOM 1322 N N . THR A 1 169 ? 16.821 2.028 -12.606 1.00 98.38 169 THR A N 1
ATOM 1323 C CA . THR A 1 169 ? 17.412 1.013 -13.489 1.00 98.38 169 THR A CA 1
ATOM 1324 C C . THR A 1 169 ? 16.972 1.225 -14.935 1.00 98.38 169 THR A C 1
ATOM 1326 O O . THR A 1 169 ? 17.808 1.281 -15.841 1.00 98.38 169 THR A O 1
ATOM 1329 N N . VAL A 1 170 ? 15.670 1.409 -15.156 1.00 98.12 170 VAL A N 1
ATOM 1330 C CA . VAL A 1 170 ? 15.095 1.643 -16.484 1.00 98.12 170 VAL A CA 1
ATOM 1331 C C . VAL A 1 170 ? 15.608 2.945 -17.098 1.00 98.12 170 VAL A C 1
ATOM 1333 O O . VAL A 1 170 ? 15.905 2.967 -18.292 1.00 98.12 170 VAL A O 1
ATOM 1336 N N . GLU A 1 171 ? 15.778 3.998 -16.298 1.00 98.06 171 GLU A N 1
ATOM 1337 C CA . GLU A 1 171 ? 16.357 5.278 -16.718 1.00 98.06 171 GLU A CA 1
ATOM 1338 C C . GLU A 1 171 ? 17.789 5.130 -17.227 1.00 98.06 171 GLU A C 1
ATOM 1340 O O . GLU A 1 171 ? 18.128 5.647 -18.294 1.00 98.06 171 GLU A O 1
ATOM 1345 N N . ASN A 1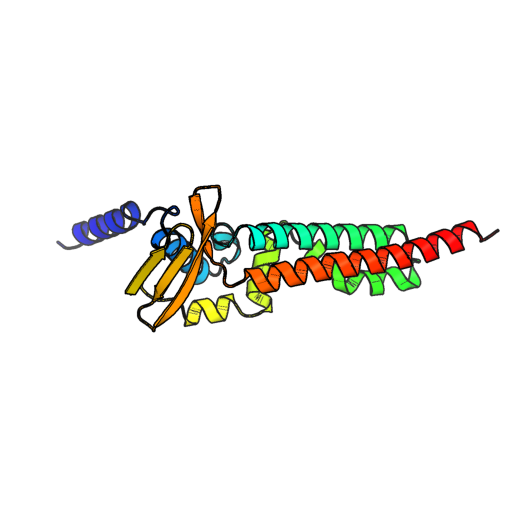 172 ? 18.622 4.369 -16.522 1.00 97.75 172 ASN A N 1
ATOM 1346 C CA . ASN A 1 172 ? 19.993 4.122 -16.958 1.00 97.75 172 ASN A CA 1
ATOM 1347 C C . ASN A 1 172 ? 20.047 3.338 -18.276 1.00 97.75 172 ASN A C 1
ATOM 1349 O O . ASN A 1 172 ? 20.826 3.682 -19.167 1.00 97.75 172 ASN A O 1
ATOM 1353 N N . VAL A 1 173 ? 19.181 2.336 -18.445 1.00 96.88 173 VAL A N 1
ATOM 1354 C CA . VAL A 1 173 ? 19.077 1.581 -19.704 1.00 96.88 173 VAL A CA 1
ATOM 1355 C C . VAL A 1 173 ? 18.568 2.470 -20.847 1.00 96.88 173 VAL A C 1
ATOM 1357 O O . VAL A 1 173 ? 19.121 2.438 -21.947 1.00 96.88 173 VAL A O 1
ATOM 1360 N N . ALA A 1 174 ? 17.563 3.312 -20.589 1.00 96.25 174 ALA A N 1
ATOM 1361 C CA . ALA A 1 174 ? 17.014 4.251 -21.566 1.00 96.25 174 ALA A CA 1
ATOM 1362 C C . ALA A 1 174 ? 18.074 5.234 -22.093 1.00 96.25 174 ALA A C 1
ATOM 1364 O O . ALA A 1 174 ? 18.163 5.444 -23.305 1.00 96.25 174 ALA A O 1
ATOM 1365 N N . LYS A 1 175 ? 18.923 5.780 -21.209 1.00 96.00 175 LYS A N 1
ATOM 1366 C CA . LYS A 1 175 ? 20.060 6.641 -21.592 1.00 96.00 175 LYS A CA 1
ATOM 1367 C C . LYS A 1 175 ? 21.029 5.925 -22.540 1.00 96.00 175 LYS A C 1
ATOM 1369 O O . LYS A 1 175 ? 21.539 6.539 -23.479 1.00 96.00 175 LYS A O 1
ATOM 1374 N N . GLY A 1 176 ? 21.246 4.624 -22.332 1.00 94.44 176 GLY A N 1
ATOM 1375 C CA . GLY A 1 176 ? 22.050 3.780 -23.218 1.00 94.44 176 GLY A CA 1
ATOM 1376 C C . GLY A 1 176 ? 21.499 3.748 -24.645 1.00 94.44 176 GLY A C 1
ATOM 1377 O O . GLY A 1 176 ? 22.216 4.079 -25.587 1.00 94.44 176 GLY A O 1
ATOM 1378 N N . TYR A 1 177 ? 20.206 3.448 -24.808 1.00 92.69 177 TYR A N 1
ATOM 1379 C CA . TYR A 1 177 ? 19.568 3.432 -26.131 1.00 92.69 177 TYR A CA 1
ATOM 1380 C C . TYR A 1 177 ? 19.583 4.800 -26.819 1.00 92.69 177 TYR A C 1
ATOM 1382 O O . TYR A 1 177 ? 19.851 4.886 -28.017 1.00 92.69 177 TYR A O 1
ATOM 1390 N N . GLN A 1 178 ? 19.336 5.876 -26.069 1.00 90.44 178 GLN A N 1
ATOM 1391 C CA . GLN A 1 178 ? 19.373 7.241 -26.601 1.00 90.44 178 GLN A CA 1
ATOM 1392 C C . GLN A 1 178 ? 20.767 7.608 -27.122 1.00 90.44 178 GLN A C 1
ATOM 1394 O O . GLN A 1 178 ? 20.888 8.162 -28.214 1.00 90.44 178 GLN A O 1
ATOM 1399 N N . THR A 1 179 ? 21.815 7.240 -26.380 1.00 90.50 179 THR A N 1
ATOM 1400 C CA . THR A 1 179 ? 23.208 7.482 -26.779 1.00 90.50 179 THR A CA 1
ATOM 1401 C C . THR A 1 179 ? 23.567 6.694 -28.038 1.00 90.50 179 THR A C 1
ATOM 1403 O O . THR A 1 179 ? 24.109 7.262 -28.983 1.00 90.50 179 THR A O 1
ATOM 1406 N N . SER A 1 180 ? 23.215 5.404 -28.101 1.00 86.62 180 SER A N 1
ATOM 1407 C CA . SER A 1 180 ? 23.456 4.575 -29.290 1.00 86.62 180 SER A CA 1
ATOM 1408 C C . SER A 1 180 ? 22.709 5.086 -30.522 1.00 86.62 180 SER A C 1
ATOM 1410 O O . SER A 1 180 ? 23.266 5.078 -31.615 1.00 86.62 180 SER A O 1
ATOM 1412 N N . ARG A 1 181 ? 21.475 5.577 -30.355 1.00 85.62 181 ARG A N 1
ATOM 1413 C CA . ARG A 1 181 ? 20.690 6.172 -31.444 1.00 85.62 181 ARG A CA 1
ATOM 1414 C C . ARG A 1 181 ? 21.303 7.476 -31.958 1.00 85.62 181 ARG A C 1
ATOM 1416 O O . ARG A 1 181 ? 21.268 7.710 -33.157 1.00 85.62 181 ARG A O 1
ATOM 1423 N N . ALA A 1 182 ? 21.859 8.307 -31.076 1.00 79.56 182 ALA A N 1
ATOM 1424 C CA . ALA A 1 182 ? 22.523 9.555 -31.459 1.00 79.56 182 ALA A CA 1
ATOM 1425 C C . ALA A 1 182 ? 23.868 9.334 -32.177 1.00 79.56 182 ALA A C 1
ATOM 1427 O O . ALA A 1 182 ? 24.318 10.210 -32.908 1.00 79.56 182 ALA A O 1
ATOM 1428 N N . ALA A 1 183 ? 24.508 8.181 -31.965 1.00 75.62 183 ALA A N 1
ATOM 1429 C CA . ALA A 1 183 ? 25.775 7.812 -32.595 1.00 75.62 183 ALA A CA 1
ATOM 1430 C C . ALA A 1 183 ? 25.615 7.044 -33.925 1.00 75.62 183 ALA A C 1
ATOM 1432 O O . ALA A 1 183 ? 26.619 6.760 -34.578 1.00 75.62 183 ALA A O 1
ATOM 1433 N N . ALA A 1 184 ? 24.388 6.681 -34.317 1.00 67.06 184 ALA A N 1
ATOM 1434 C CA . ALA A 1 184 ? 24.118 6.051 -35.606 1.00 67.06 184 ALA A CA 1
ATOM 1435 C C . ALA A 1 184 ? 24.141 7.119 -36.728 1.00 67.06 184 ALA A C 1
ATOM 1437 O O . ALA A 1 184 ? 23.478 8.145 -36.560 1.00 67.06 184 ALA A O 1
ATOM 1438 N N . PRO A 1 185 ? 24.915 6.917 -37.816 1.00 51.69 185 PRO A N 1
ATOM 1439 C CA . PRO A 1 185 ? 25.076 7.886 -38.905 1.00 51.69 185 PRO A CA 1
ATOM 1440 C C . PRO A 1 185 ? 23.812 8.089 -39.748 1.00 51.69 185 PRO A C 1
ATOM 1442 O O . PRO A 1 185 ? 23.010 7.134 -39.870 1.00 51.69 185 PRO A O 1
#

Foldseek 3Di:
DCPVVVVVVVVCCVVVQDDLLDPQNLLVQCVVCLVVLNQLRSLVQADPLLLVLLQLLLVLLLLLLVLLVVQPDPVCSVVSNVVRCVSVVADHSSSSSSVCCVVVVVSVVCVVPDADFPDWDDDVQKIWTAHPVGDIWIWGQDPVSGTHTHPCNVVSNVSSVVSVVSSVVSVVVSVVRVVVVVPDD

Secondary structure (DSSP, 8-state):
--HHHHHHHHHHHHHTPPPTTSHHHHHHHHHHHHHHT-HHHHGGGB-HHHHHHHHHHHHHHHHHHHHHHHHS-HHHHHHHHHHHHHHHTS-SHHHHHHHHHHHTSHHHHHHHH---EEEEEEETTEEEEEETTS-EEEEEE-TTSPEEE-TTHHHHHHHHHHHHHHHHHHHHHHHHHHHHHHT--

Radius of gyration: 22.03 Å; chains: 1; bounding box: 71×29×64 Å

Sequence (185 aa):
MPALSLLGWLAYAILSFPSDQTPEGAYLRVVKAVNQGEPEEFFAYTEEAAQHACYTILDYRRRTVDLIRAAYPDERREAALAPFLEIAGLKDGPAVFAHFARSEGWLSQLRHDLSAVKAVEASGERASVVTVVGTRYAFRRRPNGIFGLTAFTPFLVEEADRAARDFATVENVAKGYQTSRAAAP